Protein 3RP9 (pdb70)

Radius of gyration: 21.29 Å; Cα contacts (8 Å, |Δi|>4): 597; chains: 1; bounding box: 47×52×59 Å

Nearest PDB structures (foldseek):
  3rp9-assembly1_A  TM=1.003E+00  e=9.139E-67  Toxoplasma gondii ME49
  3nie-assembly3_A  TM=9.509E-01  e=1.214E-41  Plasmodium falciparum
  3n9x-assembly1_B  TM=9.419E-01  e=2.614E-40  Plasmodium berghei
  4iza-assembly2_C  TM=9.248E-01  e=3.395E-30  Homo sapiens
  6hkm-assembly1_A  TM=8.744E-01  e=8.339E-26  Homo sapiens

Sequence (350 aa):
PHSDWQIPDRYEIRHLHVCEAYDKLRVVAIKKILRRVFEDLIDCKRILREEIAILNRLNHDHVVKVLDIVIPKDVEKFDELYVVLEIADSDFKKLFRRTPVYLTELHIKTLLYNLLVGVKYVHSAGILHRDLKPANCLVNQDCSVKVVCDDFGLARTVDYPEENNGNSQLPVTRWYRAPELILLQENYTEAIDVWSIGCIFAELLNMIKENVAYHADRGPLFPTRGNRDQLNVIFNILGTPSEEDIEALEKEDAKRYIRIFPKREGTDLAERFPASSADAIHLLKRMLVFNPNKRITINECLAHPFFKEVRIAEVETNATEKVRLPFNDWMNMDEPQLRYAFVKEIQRYHPEIQLPR

Organism: Toxoplasma gondii (strain ATCC 50861 / VEG) (NCBI:txid432359)

Structure (mmCIF, N/CA/C/O backbone):
data_3RP9
#
_entry.id   3RP9
#
_cell.length_a   46.508
_cell.length_b   97.454
_cell.length_c   48.374
_cell.angle_alpha   90.000
_cell.angle_beta   104.920
_cell.angle_gamma   90.000
#
_symmetry.space_group_name_H-M   'P 1 21 1'
#
loop_
_entity.id
_entity.type
_entity.pdbx_description
1 polymer 'Mitogen-activated protein kinase'
2 non-polymer 'SULFATE ION'
3 water water
#
loop_
_atom_site.group_PDB
_atom_site.id
_atom_site.type_symbol
_atom_site.label_atom_id
_atom_site.label_alt_id
_atom_site.label_comp_id
_atom_site.label_asym_id
_atom_site.label_entity_id
_atom_site.label_seq_id
_atom_site.pdbx_PDB_ins_code
_atom_site.Cartn_x
_atom_site.Cartn_y
_atom_site.Cartn_z
_atom_site.occupancy
_atom_site.B_iso_or_equiv
_atom_site.auth_seq_id
_atom_site.auth_comp_id
_atom_site.auth_asym_id
_atom_site.auth_atom_id
_atom_site.pdbx_PDB_model_num
ATOM 1 N N . PRO A 1 45 ? -3.881 -2.981 25.739 1.00 57.75 45 PRO A N 1
ATOM 2 C CA . PRO A 1 45 ? -4.488 -3.422 26.998 1.00 58.03 45 PRO A CA 1
ATOM 3 C C . PRO A 1 45 ? -5.079 -4.855 26.930 1.00 57.02 45 PRO A C 1
ATOM 4 O O . PRO A 1 45 ? -6.256 -5.035 26.593 1.00 57.66 45 PRO A O 1
ATOM 8 N N . HIS A 1 46 ? -4.243 -5.847 27.235 1.00 56.59 46 HIS A N 1
ATOM 9 C CA . HIS A 1 46 ? -4.624 -7.266 27.244 1.00 57.08 46 HIS A CA 1
ATOM 10 C C . HIS A 1 46 ? -5.133 -7.761 25.887 1.00 57.90 46 HIS A C 1
ATOM 11 O O . HIS A 1 46 ? -6.142 -8.457 25.807 1.00 58.55 46 HIS A O 1
ATOM 18 N N . SER A 1 47 ? -4.396 -7.415 24.832 1.00 58.44 47 SER A N 1
ATOM 19 C CA . SER A 1 47 ? -4.790 -7.733 23.454 1.00 59.71 47 SER A CA 1
ATOM 20 C C . SER A 1 47 ? -3.565 -7.923 22.564 1.00 61.01 47 SER A C 1
ATOM 21 O O . SER A 1 47 ? -2.516 -7.356 22.862 1.00 61.30 47 SER A O 1
ATOM 24 N N . ASP A 1 48 ? -3.691 -8.731 21.499 1.00 63.41 48 ASP A N 1
ATOM 25 C CA . ASP A 1 48 ? -2.655 -8.801 20.424 1.00 65.67 48 ASP A CA 1
ATOM 26 C C . ASP A 1 48 ? -2.795 -7.641 19.433 1.00 64.19 48 ASP A C 1
ATOM 27 O O . ASP A 1 48 ? -1.933 -7.447 18.578 1.00 65.65 48 ASP A O 1
ATOM 29 N N . TRP A 1 49 ? -3.886 -6.881 19.567 1.00 62.61 49 TRP A N 1
ATOM 30 C CA . TRP A 1 49 ? -4.249 -5.814 18.642 1.00 61.56 49 TRP A CA 1
ATOM 31 C C . TRP A 1 49 ? -3.920 -4.422 19.187 1.00 60.84 49 TRP A C 1
ATOM 32 O O . TRP A 1 49 ? -4.811 -3.638 19.538 1.00 59.54 49 TRP A O 1
ATOM 43 N N . GLN A 1 50 ? -2.626 -4.108 19.210 1.00 62.45 50 GLN A N 1
ATOM 44 C CA . GLN A 1 50 ? -2.171 -2.797 19.652 1.00 63.54 50 GLN A CA 1
ATOM 45 C C . GLN A 1 50 ? -2.509 -1.756 18.605 1.00 63.64 50 GLN A C 1
ATOM 46 O O . GLN A 1 50 ? -1.629 -1.188 17.953 1.00 65.59 50 GLN A O 1
ATOM 52 N N . ILE A 1 51 ? -3.809 -1.518 18.461 1.00 62.34 51 ILE A N 1
ATOM 53 C CA . ILE A 1 51 ? -4.339 -0.616 17.451 1.00 62.80 51 ILE A CA 1
ATOM 54 C C . ILE A 1 51 ? -5.343 0.294 18.131 1.00 64.08 51 ILE A C 1
ATOM 55 O O . ILE A 1 51 ? -5.852 -0.038 19.199 1.00 64.23 51 ILE A O 1
ATOM 60 N N . PRO A 1 52 ? -5.668 1.425 17.504 1.00 66.15 52 PRO A N 1
ATOM 61 C CA . PRO A 1 52 ? -6.580 2.353 18.161 1.00 69.00 52 PRO A CA 1
ATOM 62 C C . PRO A 1 52 ? -7.937 1.763 18.556 1.00 69.09 52 PRO A C 1
ATOM 63 O O . PRO A 1 52 ? -8.370 0.738 17.987 1.00 66.86 52 PRO A O 1
ATOM 67 N N . ASP A 1 53 ? -8.555 2.411 19.553 1.00 72.35 53 ASP A N 1
ATOM 68 C CA . ASP A 1 53 ? -9.928 2.137 20.008 1.00 74.44 53 ASP A CA 1
ATOM 69 C C . ASP A 1 53 ? -10.877 2.146 18.836 1.00 74.78 53 ASP A C 1
ATOM 70 O O . ASP A 1 53 ? -11.787 1.320 18.754 1.00 75.18 53 ASP A O 1
ATOM 75 N N . ARG A 1 54 ? -10.662 3.121 17.954 1.00 75.42 54 ARG A N 1
ATOM 76 C CA . ARG A 1 54 ? -11.416 3.294 16.707 1.00 75.60 54 ARG A CA 1
ATOM 77 C C . ARG A 1 54 ? -11.819 1.996 15.993 1.00 72.96 54 ARG A C 1
ATOM 78 O O . ARG A 1 54 ? -12.865 1.937 15.324 1.00 74.51 54 ARG A O 1
ATOM 86 N N . TYR A 1 55 ? -10.972 0.979 16.111 1.00 69.61 55 TYR A N 1
ATOM 87 C CA . TYR A 1 55 ? -11.240 -0.317 15.527 1.00 67.96 55 TYR A CA 1
ATOM 88 C C . TYR A 1 55 ? -11.643 -1.264 16.642 1.00 69.53 55 TYR A C 1
ATOM 89 O O . TYR A 1 55 ? -10.902 -1.408 17.621 1.00 68.99 55 TYR A O 1
ATOM 98 N N . GLU A 1 56 ? -12.805 -1.904 16.502 1.00 72.26 56 GLU A N 1
ATOM 99 C CA . GLU A 1 56 ? -13.251 -2.905 17.472 1.00 74.30 56 GLU A CA 1
ATOM 100 C C . GLU A 1 56 ? -13.081 -4.296 16.860 1.00 73.88 56 GLU A C 1
ATOM 101 O O . GLU A 1 56 ? -13.817 -4.664 15.941 1.00 75.56 56 GLU A O 1
ATOM 103 N N . ILE A 1 57 ? -12.106 -5.057 17.361 1.00 72.30 57 ILE A N 1
ATOM 104 C CA . ILE A 1 57 ? -11.863 -6.425 16.888 1.00 73.57 57 ILE A CA 1
ATOM 105 C C . ILE A 1 57 ? -13.130 -7.307 16.981 1.00 79.05 57 ILE A C 1
ATOM 106 O O . ILE A 1 57 ? -14.018 -7.039 17.796 1.00 81.79 57 ILE A O 1
ATOM 108 N N . ARG A 1 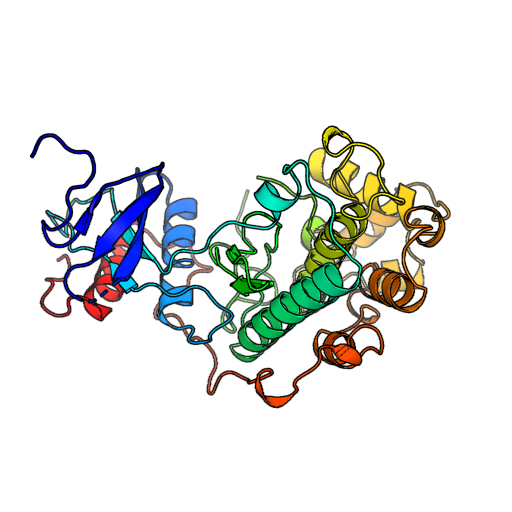58 ? -13.214 -8.334 16.127 1.00 81.84 58 ARG A N 1
ATOM 109 C CA . ARG A 1 58 ? -14.371 -9.255 16.090 1.00 88.29 58 ARG A CA 1
ATOM 110 C C . ARG A 1 58 ? -14.010 -10.747 15.802 1.00 91.87 58 ARG A C 1
ATOM 111 O O . ARG A 1 58 ? -14.108 -11.574 16.710 1.00 95.51 58 ARG A O 1
ATOM 119 N N . HIS A 1 59 ? -13.599 -11.085 14.570 1.00 106.84 59 HIS A N 1
ATOM 120 C CA . HIS A 1 59 ? -13.469 -12.504 14.114 1.00 110.61 59 HIS A CA 1
ATOM 121 C C . HIS A 1 59 ? -12.007 -13.049 14.039 1.00 108.56 59 HIS A C 1
ATOM 122 O O . HIS A 1 59 ? -11.217 -12.817 14.952 1.00 114.76 59 HIS A O 1
ATOM 129 N N . LEU A 1 60 ? -11.664 -13.803 12.985 1.00 102.17 60 LEU A N 1
ATOM 130 C CA . LEU A 1 60 ? -10.295 -14.298 12.792 1.00 100.41 60 LEU A CA 1
ATOM 131 C C . LEU A 1 60 ? -9.998 -14.799 11.357 1.00 90.79 60 LEU A C 1
ATOM 132 O O . LEU A 1 60 ? -10.586 -14.352 10.375 1.00 80.85 60 LEU A O 1
ATOM 134 N N . HIS A 1 68 ? -3.460 -14.425 12.271 1.00 108.04 68 HIS A N 1
ATOM 135 C CA . HIS A 1 68 ? -2.835 -13.237 11.704 1.00 99.82 68 HIS A CA 1
ATOM 136 C C . HIS A 1 68 ? -3.827 -12.217 11.104 1.00 86.90 68 HIS A C 1
ATOM 137 O O . HIS A 1 68 ? -3.441 -11.086 10.855 1.00 82.82 68 HIS A O 1
ATOM 144 N N . VAL A 1 69 ? -5.085 -12.592 10.874 1.00 82.93 69 VAL A N 1
ATOM 145 C CA . VAL A 1 69 ? -6.072 -11.646 10.333 1.00 73.52 69 VAL A CA 1
ATOM 146 C C . VAL A 1 69 ? -7.412 -11.679 11.059 1.00 76.47 69 VAL A C 1
ATOM 147 O O . VAL A 1 69 ? -7.962 -12.749 11.288 1.00 82.59 69 VAL A O 1
ATOM 151 N N . CYS A 1 70 ? -7.953 -10.498 11.362 1.00 73.84 70 CYS A N 1
ATOM 152 C CA . CYS A 1 70 ? -9.270 -10.363 12.002 1.00 77.87 70 CYS A CA 1
ATOM 153 C C . CYS A 1 70 ? -10.213 -9.421 11.258 1.00 70.29 70 CYS A C 1
ATOM 154 O O . CYS A 1 70 ? -9.777 -8.552 10.519 1.00 63.09 70 CYS A O 1
ATOM 157 N N . GLU A 1 71 ? -11.510 -9.609 11.489 1.00 75.06 71 GLU A N 1
ATOM 158 C CA . GLU A 1 71 ? -12.557 -8.672 11.085 1.00 72.39 71 GLU A CA 1
ATOM 159 C C . GLU A 1 71 ? -12.735 -7.602 12.183 1.00 77.25 71 GLU A C 1
ATOM 160 O O . GLU A 1 71 ? -12.593 -7.910 13.373 1.00 86.19 71 GLU A O 1
ATOM 166 N N . ALA A 1 72 ? -13.047 -6.364 11.778 1.00 73.90 72 ALA A N 1
ATOM 167 C CA . ALA A 1 72 ? -13.202 -5.233 12.706 1.00 78.64 72 ALA A CA 1
ATOM 168 C C . ALA A 1 72 ? -14.147 -4.141 12.175 1.00 77.79 72 ALA A C 1
ATOM 169 O O . ALA A 1 72 ? -14.462 -4.112 10.988 1.00 73.00 72 ALA A O 1
ATOM 171 N N . TYR A 1 73 ? -14.597 -3.251 13.062 1.00 84.83 73 TYR A N 1
ATOM 172 C CA . TYR A 1 73 ? -15.488 -2.152 12.677 1.00 86.34 73 TYR A CA 1
ATOM 173 C C . TYR A 1 73 ? -14.826 -0.787 12.834 1.00 86.49 73 TYR A C 1
ATOM 174 O O . TYR A 1 73 ? -14.348 -0.446 13.910 1.00 91.43 73 TYR A O 1
ATOM 183 N N . ASP A 1 74 ? -14.853 0.001 11.762 1.00 84.36 74 ASP A N 1
ATOM 184 C CA . ASP A 1 74 ? -14.286 1.343 11.748 1.00 86.60 74 ASP A CA 1
ATOM 185 C C . ASP A 1 74 ? -15.342 2.438 11.996 1.00 94.27 74 ASP A C 1
ATOM 186 O O . ASP A 1 74 ? -16.152 2.763 11.116 1.00 94.95 74 ASP A O 1
ATOM 191 N N . LYS A 1 75 ? -15.318 3.000 13.203 1.00 102.54 75 LYS A N 1
ATOM 192 C CA . LYS A 1 75 ? -16.032 4.243 13.482 1.00 111.13 75 LYS A CA 1
ATOM 193 C C . LYS A 1 75 ? -15.240 5.359 12.798 1.00 112.57 75 LYS A C 1
ATOM 194 O O . LYS A 1 75 ? -14.218 5.819 13.314 1.00 114.49 75 LYS A O 1
ATOM 197 N N . LEU A 1 76 ? -15.717 5.751 11.611 1.00 44.48 76 LEU A N 1
ATOM 198 C CA . LEU A 1 76 ? -14.999 6.637 10.676 1.00 46.14 76 LEU A CA 1
ATOM 199 C C . LEU A 1 76 ? -14.973 5.960 9.280 1.00 47.07 76 LEU A C 1
ATOM 200 O O . LEU A 1 76 ? -15.975 5.330 8.858 1.00 48.29 76 LEU A O 1
ATOM 202 N N . ARG A 1 79 ? -17.949 1.564 8.667 1.00 63.94 79 ARG A N 1
ATOM 203 C CA . ARG A 1 79 ? -17.680 0.512 7.684 1.00 61.88 79 ARG A CA 1
ATOM 204 C C . ARG A 1 79 ? -16.896 -0.654 8.309 1.00 60.13 79 ARG A C 1
ATOM 205 O O . ARG A 1 79 ? -16.003 -0.436 9.131 1.00 60.04 79 ARG A O 1
ATOM 213 N N . VAL A 1 80 ? -17.218 -1.885 7.904 1.00 58.64 80 VAL A N 1
ATOM 214 C CA . VAL A 1 80 ? -16.445 -3.062 8.312 1.00 56.84 80 VAL A CA 1
ATOM 215 C C . VAL A 1 80 ? -15.138 -3.135 7.504 1.00 53.46 80 VAL A C 1
ATOM 216 O O . VAL A 1 80 ? -15.046 -2.593 6.398 1.00 51.74 80 VAL A O 1
ATOM 220 N N . VAL A 1 81 ? -14.126 -3.783 8.083 1.00 52.12 81 VAL A N 1
ATOM 221 C CA . VAL A 1 81 ? -12.769 -3.845 7.520 1.00 49.29 81 VAL A CA 1
ATOM 222 C C . VAL A 1 81 ? -12.027 -5.103 7.998 1.00 48.61 81 VAL A C 1
ATOM 223 O O . VAL A 1 81 ? -12.432 -5.741 8.953 1.00 49.99 81 VAL A O 1
ATOM 227 N N . ALA A 1 82 ? -10.932 -5.450 7.337 1.00 46.49 82 ALA A N 1
ATOM 228 C CA . ALA A 1 82 ? -10.090 -6.561 7.784 1.00 46.14 82 ALA A CA 1
ATOM 229 C C . ALA A 1 82 ? -8.808 -5.945 8.298 1.00 45.87 82 ALA A C 1
ATOM 230 O O . ALA A 1 82 ? -8.403 -4.897 7.804 1.00 44.58 82 ALA A O 1
ATOM 232 N N . ILE A 1 83 ? -8.205 -6.566 9.322 1.00 47.11 83 ILE A N 1
ATOM 233 C CA . ILE A 1 83 ? -6.946 -6.089 9.895 1.00 47.36 83 ILE A CA 1
ATOM 234 C C . ILE A 1 83 ? -5.970 -7.247 9.966 1.00 47.63 83 ILE A C 1
ATOM 235 O O . ILE A 1 83 ? -6.233 -8.238 10.616 1.00 48.96 83 ILE A O 1
ATOM 240 N N . LYS A 1 84 ? -4.833 -7.106 9.305 1.00 46.94 84 LYS A N 1
ATOM 241 C CA . LYS A 1 84 ? -3.797 -8.139 9.318 1.00 47.45 84 LYS A CA 1
ATOM 242 C C . LYS A 1 84 ? -2.637 -7.735 10.226 1.00 48.52 84 LYS A C 1
ATOM 243 O O . LYS A 1 84 ? -2.121 -6.626 10.113 1.00 47.70 84 LYS A O 1
ATOM 249 N N . LYS A 1 85 ? -2.252 -8.622 11.141 1.00 50.52 85 LYS A N 1
ATOM 250 C CA . LYS A 1 85 ? -1.104 -8.379 11.994 1.00 52.18 85 LYS A CA 1
ATOM 251 C C . LYS A 1 85 ? 0.053 -9.182 11.459 1.00 51.94 85 LYS A C 1
ATOM 252 O O . LYS A 1 85 ? -0.042 -10.406 11.350 1.00 52.56 85 LYS A O 1
ATOM 254 N N . ILE A 1 86 ? 1.139 -8.495 11.129 1.00 51.26 86 ILE A N 1
ATOM 255 C CA . ILE A 1 86 ? 2.313 -9.145 10.575 1.00 51.40 86 ILE A CA 1
ATOM 256 C C . ILE A 1 86 ? 3.394 -9.242 11.645 1.00 53.99 86 ILE A C 1
ATOM 257 O O . ILE A 1 86 ? 4.034 -8.252 11.975 1.00 54.24 86 ILE A O 1
ATOM 262 N N . LEU A 1 87 ? 3.600 -10.454 12.157 1.00 56.66 87 LEU A N 1
ATOM 263 C CA . LEU A 1 87 ? 4.588 -10.727 13.198 1.00 59.79 87 LEU A CA 1
ATOM 264 C C . LEU A 1 87 ? 5.974 -10.963 12.604 1.00 59.88 87 LEU A C 1
ATOM 265 O O . LEU A 1 87 ? 6.098 -11.335 11.436 1.00 58.69 87 LEU A O 1
ATOM 270 N N A ARG A 1 88 ? 7.006 -10.744 13.414 0.50 61.73 88 ARG A N 1
ATOM 271 N N B ARG A 1 88 ? 7.009 -10.753 13.413 0.50 61.95 88 ARG A N 1
ATOM 272 C CA A ARG A 1 88 ? 8.385 -11.037 13.032 0.50 62.38 88 ARG A CA 1
ATOM 273 C CA B ARG A 1 88 ? 8.393 -11.039 13.027 0.50 62.75 88 ARG A CA 1
ATOM 274 C C A ARG A 1 88 ? 8.743 -10.402 11.694 0.50 60.16 88 ARG A C 1
ATOM 275 C C B ARG A 1 88 ? 8.765 -10.394 11.700 0.50 60.39 88 ARG A C 1
ATOM 276 O O A ARG A 1 88 ? 9.236 -11.079 10.786 0.50 59.80 88 ARG A O 1
ATOM 277 O O B ARG A 1 88 ? 9.294 -11.060 10.804 0.50 60.06 88 ARG A O 1
ATOM 292 N N . VAL A 1 89 ? 8.489 -9.099 11.581 1.00 59.08 89 VAL A N 1
ATOM 293 C CA . VAL A 1 89 ? 8.721 -8.367 10.337 1.00 56.64 89 VAL A CA 1
ATOM 294 C C . VAL A 1 89 ? 10.181 -8.426 9.860 1.00 56.97 89 VAL A C 1
ATOM 295 O O . VAL A 1 89 ? 10.431 -8.617 8.669 1.00 56.05 89 VAL A O 1
ATOM 299 N N . PHE A 1 90 ? 11.132 -8.281 10.777 1.00 58.40 90 PHE A N 1
ATOM 300 C CA . PHE A 1 90 ? 12.539 -8.107 10.395 1.00 58.99 90 PHE A CA 1
ATOM 301 C C . PHE A 1 90 ? 13.433 -9.320 10.659 1.00 60.74 90 PHE A C 1
ATOM 302 O O . PHE A 1 90 ? 14.652 -9.228 10.509 1.00 62.06 90 PHE A O 1
ATOM 310 N N . GLU A 1 91 ? 12.851 -10.455 11.031 1.00 61.07 91 GLU A N 1
ATOM 311 C CA . GLU A 1 91 ? 13.666 -11.639 11.337 1.00 63.30 91 GLU A CA 1
ATOM 312 C C . GLU A 1 91 ? 14.428 -12.177 10.105 1.00 61.99 91 GLU A C 1
ATOM 313 O O . GLU A 1 91 ? 15.618 -12.476 10.191 1.00 63.59 91 GLU A O 1
ATOM 319 N N . ASP A 1 92 ? 13.733 -12.285 8.975 1.00 59.09 92 ASP A N 1
ATOM 320 C CA . ASP A 1 92 ? 14.326 -12.720 7.708 1.00 57.91 92 ASP A CA 1
ATOM 321 C C . ASP A 1 92 ? 14.195 -11.557 6.736 1.00 55.20 92 ASP A C 1
ATOM 322 O O . ASP A 1 92 ? 13.084 -11.065 6.507 1.00 52.73 92 ASP A O 1
ATOM 327 N N . LEU A 1 93 ? 15.319 -11.134 6.157 1.00 55.30 93 LEU A N 1
ATOM 328 C CA . LEU A 1 93 ? 15.358 -9.907 5.342 1.00 53.84 93 LEU A CA 1
ATOM 329 C C . LEU A 1 93 ? 14.850 -10.061 3.900 1.00 51.71 93 LEU A C 1
ATOM 330 O O . LEU A 1 93 ? 14.717 -9.070 3.181 1.00 49.86 93 LEU A O 1
ATOM 335 N N . ILE A 1 94 ? 14.587 -11.298 3.479 1.00 51.70 94 ILE A N 1
ATOM 336 C CA . ILE A 1 94 ? 13.982 -11.556 2.169 1.00 49.67 94 ILE A CA 1
ATOM 337 C C . ILE A 1 94 ? 12.471 -11.540 2.325 1.00 47.07 94 ILE A C 1
ATOM 338 O O . ILE A 1 94 ? 11.793 -10.922 1.527 1.00 45.52 94 ILE A O 1
ATOM 343 N N . ASP A 1 95 ? 11.953 -12.204 3.356 1.00 47.07 95 ASP A N 1
ATOM 344 C CA . ASP A 1 95 ? 10.524 -12.135 3.667 1.00 45.56 95 ASP A CA 1
ATOM 345 C C . ASP A 1 95 ? 10.108 -10.704 4.004 1.00 43.92 95 ASP A C 1
ATOM 346 O O . ASP A 1 95 ? 9.018 -10.290 3.654 1.00 41.44 95 ASP A O 1
ATOM 351 N N . CYS A 1 96 ? 10.980 -9.981 4.703 1.00 44.71 96 CYS A N 1
ATOM 352 C CA . CYS A 1 96 ? 10.739 -8.592 5.078 1.00 44.13 96 CYS A CA 1
ATOM 353 C C . CYS A 1 96 ? 10.577 -7.729 3.839 1.00 42.39 96 CYS A C 1
ATOM 354 O O . CYS A 1 96 ? 9.567 -7.027 3.683 1.00 41.51 96 CYS A O 1
ATOM 357 N N . LYS A 1 97 ? 11.569 -7.801 2.957 1.00 42.03 97 LYS A N 1
ATOM 358 C CA . LYS A 1 97 ? 11.536 -7.103 1.675 1.00 40.74 97 LYS A CA 1
ATOM 359 C C . LYS A 1 97 ? 10.224 -7.379 0.908 1.00 38.68 97 LYS A C 1
ATOM 360 O O . LYS A 1 97 ? 9.598 -6.472 0.381 1.00 37.83 97 LYS A O 1
ATOM 365 N N . ARG A 1 98 ? 9.801 -8.631 0.885 1.00 38.12 98 ARG A N 1
ATOM 366 C CA . ARG A 1 98 ? 8.585 -9.020 0.199 1.00 36.94 98 ARG A CA 1
ATOM 367 C C . ARG A 1 98 ? 7.310 -8.473 0.830 1.00 35.56 98 ARG A C 1
ATOM 368 O O . ARG A 1 98 ? 6.385 -8.082 0.104 1.00 35.06 98 ARG A O 1
ATOM 376 N N . ILE A 1 99 ? 7.265 -8.429 2.156 1.00 35.58 99 ILE A N 1
ATOM 377 C CA . ILE A 1 99 ? 6.157 -7.797 2.869 1.00 35.02 99 ILE A CA 1
ATOM 378 C C . ILE A 1 99 ? 6.092 -6.315 2.511 1.00 34.28 99 ILE A C 1
ATOM 379 O O . ILE A 1 99 ? 5.017 -5.791 2.234 1.00 32.75 99 ILE A O 1
ATOM 384 N N . LEU A 1 100 ? 7.263 -5.668 2.504 1.00 35.01 100 LEU A N 1
ATOM 385 C CA . LEU A 1 100 ? 7.412 -4.281 2.065 1.00 35.30 100 LEU A CA 1
ATOM 386 C C . LEU A 1 100 ? 6.939 -4.055 0.635 1.00 34.93 100 LEU A C 1
ATOM 387 O O . LEU A 1 100 ? 6.267 -3.059 0.356 1.00 33.98 100 LEU A O 1
ATOM 392 N N . ARG A 1 101 ? 7.308 -4.970 -0.265 1.00 35.95 101 ARG A N 1
ATOM 393 C CA . ARG A 1 101 ? 6.886 -4.887 -1.674 1.00 36.12 101 ARG A CA 1
ATOM 394 C C . ARG A 1 101 ? 5.388 -4.978 -1.756 1.00 35.20 101 ARG A C 1
ATOM 395 O O . ARG A 1 101 ? 4.771 -4.231 -2.491 1.00 35.24 101 ARG A O 1
ATOM 403 N N A GLU A 1 102 ? 4.822 -5.924 -1.001 0.50 34.98 102 GLU A N 1
ATOM 404 N N B GLU A 1 102 ? 4.819 -5.907 -1.000 0.50 35.48 102 GLU A N 1
ATOM 405 C CA A GLU A 1 102 ? 3.380 -6.183 -0.948 0.50 34.45 102 GLU A CA 1
ATOM 406 C CA B GLU A 1 102 ? 3.394 -6.153 -1.017 0.50 35.35 102 GLU A CA 1
ATOM 407 C C A GLU A 1 102 ? 2.599 -4.920 -0.580 0.50 34.28 102 GLU A C 1
ATOM 408 C C B GLU A 1 102 ? 2.603 -4.906 -0.596 0.50 34.79 102 GLU A C 1
ATOM 409 O O A GLU A 1 102 ? 1.592 -4.588 -1.216 0.50 34.19 102 GLU A O 1
ATOM 410 O O B GLU A 1 102 ? 1.594 -4.563 -1.222 0.50 34.65 102 GLU A O 1
ATOM 421 N N . ILE A 1 103 ? 3.087 -4.213 0.434 1.00 34.43 103 ILE A N 1
ATOM 422 C CA . ILE A 1 103 ? 2.421 -3.046 0.939 1.00 33.70 103 ILE A CA 1
ATOM 423 C C . ILE A 1 103 ? 2.633 -1.861 0.021 1.00 32.81 103 ILE A C 1
ATOM 424 O O . ILE A 1 103 ? 1.661 -1.158 -0.307 1.00 32.72 103 ILE A O 1
ATOM 429 N N . ALA A 1 104 ? 3.872 -1.646 -0.402 1.00 31.82 104 ALA A N 1
ATOM 430 C CA . ALA A 1 104 ? 4.186 -0.520 -1.268 1.00 31.93 104 ALA A CA 1
ATOM 431 C C . ALA A 1 104 ? 3.477 -0.572 -2.628 1.00 31.24 104 ALA A C 1
ATOM 432 O O . ALA A 1 104 ? 3.081 0.489 -3.157 1.00 31.65 104 ALA A O 1
ATOM 434 N N . ILE A 1 105 ? 3.311 -1.772 -3.198 1.00 29.87 105 ILE A N 1
ATOM 435 C CA . ILE A 1 105 ? 2.568 -1.891 -4.454 1.00 28.95 105 ILE A CA 1
ATOM 436 C C . ILE A 1 105 ? 1.062 -1.642 -4.214 1.00 29.72 105 ILE A C 1
ATOM 437 O O . ILE A 1 105 ? 0.427 -0.901 -4.958 1.00 30.48 105 ILE A O 1
ATOM 442 N N . LEU A 1 106 ? 0.494 -2.228 -3.164 1.00 30.18 106 LEU A N 1
ATOM 443 C CA . LEU A 1 106 ? -0.923 -2.015 -2.870 1.00 30.52 106 LEU A CA 1
ATOM 444 C C . LEU A 1 106 ? -1.202 -0.557 -2.627 1.00 31.52 106 LEU A C 1
ATOM 445 O O . LEU A 1 106 ? -2.186 -0.018 -3.131 1.00 32.09 106 LEU A O 1
ATOM 450 N N . ASN A 1 107 ? -0.311 0.092 -1.889 1.00 32.75 107 ASN A N 1
ATOM 451 C CA . ASN A 1 107 ? -0.451 1.514 -1.587 1.00 33.79 107 ASN A CA 1
ATOM 452 C C . ASN A 1 107 ? -0.518 2.395 -2.815 1.00 34.46 107 ASN A C 1
ATOM 453 O O . ASN A 1 107 ? -1.115 3.472 -2.776 1.00 36.33 107 ASN A O 1
ATOM 458 N N . ARG A 1 108 ? 0.109 1.959 -3.892 1.00 34.17 108 ARG A N 1
ATOM 459 C CA . ARG A 1 108 ? 0.170 2.743 -5.120 1.00 34.83 108 ARG A CA 1
ATOM 460 C C . ARG A 1 108 ? -0.829 2.303 -6.184 1.00 34.58 108 ARG A C 1
ATOM 461 O O . ARG A 1 108 ? -1.057 3.014 -7.139 1.00 35.91 108 ARG A O 1
ATOM 469 N N . LEU A 1 109 ? -1.410 1.128 -6.055 1.00 34.18 109 LEU A N 1
ATOM 470 C CA . LEU A 1 109 ? -2.455 0.719 -6.994 1.00 34.32 109 LEU A CA 1
ATOM 471 C C . LEU A 1 109 ? -3.816 1.314 -6.584 1.00 35.59 109 LEU A C 1
ATOM 472 O O . LEU A 1 109 ? -4.073 1.596 -5.396 1.00 36.00 109 LEU A O 1
ATOM 477 N N . ASN A 1 110 ? -4.668 1.562 -7.572 1.00 36.65 110 ASN A N 1
ATOM 478 C CA . ASN A 1 110 ? -5.986 2.159 -7.300 1.00 38.03 110 ASN A CA 1
ATOM 479 C C . ASN A 1 110 ? -7.029 1.706 -8.313 1.00 37.93 110 ASN A C 1
ATOM 480 O O . ASN A 1 110 ? -7.164 2.283 -9.383 1.00 40.46 110 ASN A O 1
ATOM 485 N N . HIS A 1 111 ? -7.769 0.672 -7.970 1.00 36.74 111 HIS A N 1
ATOM 486 C CA . HIS A 1 111 ? -8.742 0.091 -8.878 1.00 36.39 111 HIS A CA 1
ATOM 487 C C . HIS A 1 111 ? -9.672 -0.799 -8.041 1.00 35.99 111 HIS A C 1
ATOM 488 O O . HIS A 1 111 ? -9.261 -1.368 -7.034 1.00 35.12 111 HIS A O 1
ATOM 495 N N . ASP A 1 112 ? -10.930 -0.873 -8.454 1.00 37.25 112 ASP A N 1
ATOM 496 C CA . ASP A 1 112 ? -11.977 -1.699 -7.817 1.00 37.37 112 ASP A CA 1
ATOM 497 C C . ASP A 1 112 ? -11.703 -3.160 -7.734 1.00 35.21 112 ASP A C 1
ATOM 498 O O . ASP A 1 112 ? -12.333 -3.872 -6.951 1.00 35.00 112 ASP A O 1
ATOM 503 N N . HIS A 1 113 ? -10.839 -3.615 -8.627 1.00 33.42 113 HIS A N 1
ATOM 504 C CA . HIS A 1 113 ? -10.524 -5.023 -8.754 1.00 31.87 113 HIS A CA 1
ATOM 505 C C . HIS A 1 113 ? -9.183 -5.318 -8.116 1.00 29.75 113 HIS A C 1
ATOM 506 O O . HIS A 1 113 ? -8.692 -6.400 -8.265 1.00 28.80 113 HIS A O 1
ATOM 513 N N . VAL A 1 114 ? -8.594 -4.357 -7.411 1.00 29.52 114 VAL A N 1
ATOM 514 C CA . VAL A 1 114 ? -7.406 -4.636 -6.609 1.00 28.53 114 VAL A CA 1
ATOM 515 C C . VAL A 1 114 ? -7.717 -4.239 -5.174 1.00 29.60 114 VAL A C 1
ATOM 516 O O . VAL A 1 114 ? -8.256 -3.181 -4.955 1.00 29.99 114 VAL A O 1
ATOM 520 N N . VAL A 1 115 ? -7.351 -5.077 -4.203 1.00 30.43 115 VAL A N 1
ATOM 521 C CA . VAL A 1 115 ? -7.694 -4.819 -2.800 1.00 31.60 115 VAL A CA 1
ATOM 522 C C . VAL A 1 115 ? -6.998 -3.554 -2.320 1.00 31.98 115 VAL A C 1
ATOM 523 O O . VAL A 1 115 ? -5.897 -3.270 -2.726 1.00 31.40 115 VAL A O 1
ATOM 527 N N . LYS A 1 116 ? -7.669 -2.806 -1.457 1.00 33.68 116 LYS A N 1
ATOM 528 C CA . LYS A 1 116 ? -7.172 -1.540 -0.929 1.00 34.47 116 LYS A CA 1
ATOM 529 C C . LYS A 1 116 ? -6.632 -1.596 0.505 1.00 34.58 116 LYS A C 1
ATOM 530 O O . LYS A 1 116 ? -7.195 -2.269 1.361 1.00 35.22 116 LYS A O 1
ATOM 536 N N . VAL A 1 117 ? -5.521 -0.889 0.736 1.00 34.23 117 VAL A N 1
ATOM 537 C CA . VAL A 1 117 ? -4.981 -0.664 2.045 1.00 34.41 117 VAL A CA 1
ATOM 538 C C . VAL A 1 117 ? -5.717 0.559 2.530 1.00 36.31 117 VAL A C 1
ATOM 539 O O . VAL A 1 117 ? -5.747 1.577 1.840 1.00 37.44 117 VAL A O 1
ATOM 543 N N . LEU A 1 118 ? -6.365 0.450 3.683 1.00 37.55 118 LEU A N 1
ATOM 544 C CA . LEU A 1 118 ? -7.148 1.548 4.232 1.00 39.37 118 LEU A CA 1
ATOM 545 C C . LEU A 1 118 ? -6.323 2.338 5.247 1.00 40.76 118 LEU A C 1
ATOM 546 O O . LEU A 1 118 ? -6.608 3.512 5.512 1.00 41.55 118 LEU A O 1
ATOM 551 N N . ASP A 1 119 ? -5.289 1.695 5.802 1.00 40.94 119 ASP A N 1
ATOM 552 C CA . ASP A 1 119 ? -4.522 2.268 6.920 1.00 41.95 119 ASP A CA 1
ATOM 553 C C . ASP A 1 119 ? -3.363 1.341 7.291 1.00 41.59 119 ASP A C 1
ATOM 554 O O . ASP A 1 119 ? -3.448 0.123 7.127 1.00 40.68 119 ASP A O 1
ATOM 559 N N . ILE A 1 120 ? -2.266 1.936 7.751 1.00 42.45 120 ILE A N 1
ATOM 560 C CA . ILE A 1 120 ? -1.196 1.205 8.413 1.00 42.60 120 ILE A CA 1
ATOM 561 C C . ILE A 1 120 ? -0.954 1.901 9.724 1.00 45.44 120 ILE A C 1
ATOM 562 O O . ILE A 1 120 ? -0.752 3.116 9.752 1.00 47.12 120 ILE A O 1
ATOM 567 N N . VAL A 1 121 ? -0.979 1.150 10.818 1.00 47.10 121 VAL A N 1
ATOM 568 C CA . VAL A 1 121 ? -1.002 1.762 12.136 1.00 49.39 121 VAL A CA 1
ATOM 569 C C . VAL A 1 121 ? 0.382 2.180 12.586 1.00 50.51 121 VAL A C 1
ATOM 570 O O . VAL A 1 121 ? 1.357 1.479 12.356 1.00 49.93 121 VAL A O 1
ATOM 574 N N . ILE A 1 122 ? 0.437 3.331 13.246 1.00 53.05 122 ILE A N 1
ATOM 575 C CA . ILE A 1 122 ? 1.668 3.885 13.814 1.00 54.85 122 ILE A CA 1
ATOM 576 C C . ILE A 1 122 ? 2.290 2.877 14.812 1.00 56.60 122 ILE A C 1
ATOM 577 O O . ILE A 1 122 ? 1.670 2.544 15.822 1.00 58.09 122 ILE A O 1
ATOM 582 N N . PRO A 1 123 ? 3.511 2.380 14.523 1.00 56.56 123 PRO A N 1
ATOM 583 C CA . PRO A 1 123 ? 4.251 1.550 15.479 1.00 58.45 123 PRO A CA 1
ATOM 584 C C . PRO A 1 123 ? 4.540 2.268 16.786 1.00 61.39 123 PRO A C 1
ATOM 585 O O . PRO A 1 123 ? 4.858 3.455 16.778 1.00 61.41 123 PRO A O 1
ATOM 589 N N . LYS A 1 124 ? 4.454 1.529 17.891 1.00 64.03 124 LYS A N 1
ATOM 590 C CA . LYS A 1 124 ? 4.733 2.057 19.217 1.00 66.91 124 LYS A CA 1
ATOM 591 C C . LYS A 1 124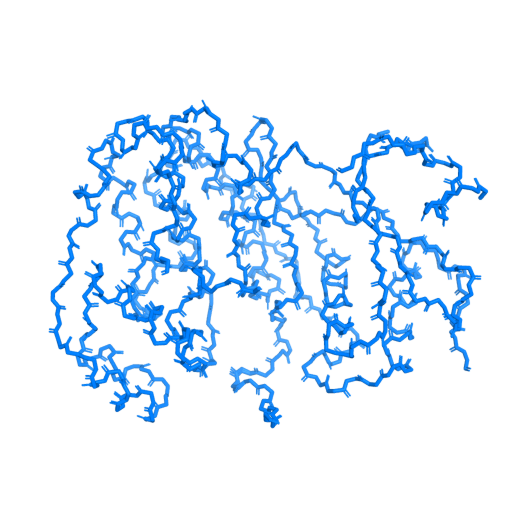 ? 6.087 2.770 19.230 1.00 67.87 124 LYS A C 1
ATOM 592 O O . LYS A 1 124 ? 6.189 3.913 19.687 1.00 68.81 124 LYS A O 1
ATOM 594 N N . ASP A 1 125 ? 7.114 2.100 18.708 1.00 67.63 125 ASP A N 1
ATOM 595 C CA . ASP A 1 125 ? 8.443 2.701 18.552 1.00 68.75 125 ASP A CA 1
ATOM 596 C C . ASP A 1 125 ? 8.965 2.497 17.133 1.00 66.46 125 ASP A C 1
ATOM 597 O O . ASP A 1 125 ? 9.323 1.384 16.760 1.00 65.89 125 ASP A O 1
ATOM 602 N N . VAL A 1 126 ? 9.055 3.581 16.365 1.00 65.69 126 VAL A N 1
ATOM 603 C CA . VAL A 1 126 ? 9.531 3.503 14.987 1.00 64.07 126 VAL A CA 1
ATOM 604 C C . VAL A 1 126 ? 10.917 2.865 14.861 1.00 65.00 126 VAL A C 1
ATOM 605 O O . VAL A 1 126 ? 11.215 2.294 13.816 1.00 63.70 126 VAL A O 1
ATOM 609 N N . GLU A 1 127 ? 11.748 2.960 15.907 1.00 67.54 127 GLU A N 1
ATOM 610 C CA . GLU A 1 127 ? 13.122 2.417 15.882 1.00 68.79 127 GLU A CA 1
ATOM 611 C C . GLU A 1 127 ? 13.198 0.921 16.170 1.00 68.68 127 GLU A C 1
ATOM 612 O O . GLU A 1 127 ? 14.174 0.284 15.786 1.00 69.10 127 GLU A O 1
ATOM 618 N N . LYS A 1 128 ? 12.188 0.364 16.842 1.00 68.40 128 LYS A N 1
ATOM 619 C CA . LYS A 1 128 ? 12.287 -0.997 17.389 1.00 69.08 128 LYS A CA 1
ATOM 620 C C . LYS A 1 128 ? 11.170 -1.972 17.004 1.00 66.94 128 LYS A C 1
ATOM 621 O O . LYS A 1 128 ? 11.313 -3.180 17.224 1.00 67.81 128 LYS A O 1
ATOM 627 N N . PHE A 1 129 ? 10.077 -1.477 16.433 1.00 64.04 129 PHE A N 1
ATOM 628 C CA . PHE A 1 129 ? 8.937 -2.338 16.122 1.00 62.20 129 PHE A CA 1
ATOM 629 C C . PHE A 1 129 ? 9.346 -3.510 15.244 1.00 60.61 129 PHE A C 1
ATOM 630 O O . PHE A 1 129 ? 10.236 -3.388 14.420 1.00 59.67 129 PHE A O 1
ATOM 638 N N . ASP A 1 130 ? 8.677 -4.638 15.461 1.00 60.49 130 ASP A N 1
ATOM 639 C CA . ASP A 1 130 ? 8.923 -5.898 14.773 1.00 59.51 130 ASP A CA 1
ATOM 640 C C . ASP A 1 130 ? 7.576 -6.513 14.363 1.00 57.69 130 ASP A C 1
ATOM 641 O O . ASP A 1 130 ? 7.486 -7.693 14.030 1.00 57.28 130 ASP A O 1
ATOM 646 N N . GLU A 1 131 ? 6.540 -5.679 14.385 1.00 56.47 131 GLU A N 1
ATOM 647 C CA . GLU A 1 131 ? 5.174 -6.077 14.102 1.00 55.33 131 GLU A CA 1
ATOM 648 C C . GLU A 1 131 ? 4.543 -4.970 13.259 1.00 52.61 131 GLU A C 1
ATOM 649 O O . GLU A 1 131 ? 4.972 -3.826 13.348 1.00 51.86 131 GLU A O 1
ATOM 655 N N . LEU A 1 132 ? 3.517 -5.293 12.467 1.00 50.53 132 LEU A N 1
ATOM 656 C CA . LEU A 1 132 ? 2.750 -4.271 11.745 1.00 48.75 132 LEU A CA 1
ATOM 657 C C . LEU A 1 132 ? 1.292 -4.603 11.664 1.00 47.86 132 LEU A C 1
ATOM 658 O O . LEU A 1 132 ? 0.934 -5.764 11.562 1.00 48.28 132 LEU A O 1
ATOM 663 N N . TYR A 1 133 ? 0.457 -3.572 11.635 1.00 46.70 133 TYR A N 1
ATOM 664 C CA . TYR A 1 133 ? -0.980 -3.745 11.502 1.00 45.66 133 TYR A CA 1
ATOM 665 C C . TYR A 1 133 ? -1.409 -3.058 10.234 1.00 42.45 133 TYR A C 1
ATOM 666 O O . TYR A 1 133 ? -1.274 -1.853 10.116 1.00 42.10 133 TYR A O 1
ATOM 675 N N . VAL A 1 134 ? -1.880 -3.838 9.265 1.00 39.63 134 VAL A N 1
ATOM 676 C CA . VAL A 1 134 ? -2.348 -3.305 8.005 1.00 36.25 134 VAL A CA 1
ATOM 677 C C . VAL A 1 134 ? -3.860 -3.481 7.928 1.00 36.50 134 VAL A C 1
ATOM 678 O O . VAL A 1 134 ? -4.383 -4.591 8.086 1.00 36.45 134 VAL A O 1
ATOM 682 N N . VAL A 1 135 ? -4.562 -2.367 7.743 1.00 36.45 135 VAL A N 1
ATOM 683 C CA . VAL A 1 135 ? -6.019 -2.357 7.655 1.00 37.13 135 VAL A CA 1
ATOM 684 C C . VAL A 1 135 ? -6.449 -2.404 6.205 1.00 36.11 135 VAL A C 1
ATOM 685 O O . VAL A 1 135 ? -6.036 -1.577 5.419 1.00 35.22 135 VAL A O 1
ATOM 689 N N . LEU A 1 136 ? -7.316 -3.362 5.881 1.00 37.00 136 LEU A N 1
ATOM 690 C CA . LEU A 1 136 ? -7.628 -3.728 4.506 1.00 36.27 136 LEU A CA 1
ATOM 691 C C . LEU A 1 136 ? -9.117 -3.758 4.214 1.00 37.26 136 LEU A C 1
ATOM 692 O O . LEU A 1 136 ? -9.954 -3.942 5.098 1.00 38.69 136 LEU A O 1
ATOM 697 N N . GLU A 1 137 ? -9.436 -3.549 2.941 1.00 37.03 137 GLU A N 1
ATOM 698 C CA . GLU A 1 137 ? -10.776 -3.734 2.433 1.00 37.49 137 GLU A CA 1
ATOM 699 C C . GLU A 1 137 ? -11.073 -5.228 2.628 1.00 37.19 137 GLU A C 1
ATOM 700 O O . GLU A 1 137 ? -10.246 -6.104 2.312 1.00 35.84 137 GLU A O 1
ATOM 706 N N . ILE A 1 138 ? -12.228 -5.514 3.199 1.00 37.94 138 ILE A N 1
ATOM 707 C CA . ILE A 1 138 ? -12.565 -6.870 3.527 1.00 37.82 138 ILE A CA 1
ATOM 708 C C . ILE A 1 138 ? -13.353 -7.449 2.376 1.00 37.12 138 ILE A C 1
ATOM 709 O O . ILE A 1 138 ? -14.050 -6.731 1.694 1.00 37.36 138 ILE A O 1
ATOM 714 N N . ALA A 1 139 ? -13.225 -8.750 2.165 1.00 36.44 139 ALA A N 1
ATOM 715 C CA . ALA A 1 139 ? -14.018 -9.442 1.186 1.00 36.08 139 ALA A CA 1
ATOM 716 C C . ALA A 1 139 ? -14.619 -10.662 1.851 1.00 37.54 139 ALA A C 1
ATOM 717 O O . ALA A 1 139 ? -14.083 -11.160 2.832 1.00 37.66 139 ALA A O 1
ATOM 719 N N . ASP A 1 140 ? -15.731 -11.138 1.294 1.00 38.62 140 ASP A N 1
ATOM 720 C CA . ASP A 1 140 ? -16.484 -12.234 1.872 1.00 40.58 140 ASP A CA 1
ATOM 721 C C . ASP A 1 140 ? -15.675 -13.512 1.916 1.00 40.06 140 ASP A C 1
ATOM 722 O O . ASP A 1 140 ? -15.822 -14.307 2.821 1.00 41.37 140 ASP A O 1
ATOM 727 N N . SER A 1 141 ? -14.797 -13.707 0.951 1.00 38.41 141 SER A N 1
ATOM 728 C CA . SER A 1 141 ? -14.081 -14.965 0.862 1.00 38.47 141 SER A CA 1
ATOM 729 C C . SER A 1 141 ? -12.932 -14.853 -0.140 1.00 36.79 141 SER A C 1
ATOM 730 O O . SER A 1 141 ? -12.530 -13.743 -0.534 1.00 36.33 141 SER A O 1
ATOM 733 N N . ASP A 1 142 ? -12.400 -16.002 -0.534 1.00 36.65 142 ASP A N 1
ATOM 734 C CA . ASP A 1 142 ? -11.496 -16.070 -1.644 1.00 35.93 142 ASP A CA 1
ATOM 735 C C . ASP A 1 142 ? -11.718 -17.372 -2.407 1.00 36.73 142 ASP A C 1
ATOM 736 O O . ASP A 1 142 ? -12.371 -18.280 -1.898 1.00 38.34 142 ASP A O 1
ATOM 741 N N . PHE A 1 143 ? -11.136 -17.463 -3.604 1.00 35.40 143 PHE A N 1
ATOM 742 C CA . PHE A 1 143 ? -11.328 -18.619 -4.465 1.00 35.48 143 PHE A CA 1
ATOM 743 C C . PHE A 1 143 ? -10.967 -19.912 -3.771 1.00 36.96 143 PHE A C 1
ATOM 744 O O . PHE A 1 143 ? -11.708 -20.896 -3.868 1.00 38.41 143 PHE A O 1
ATOM 752 N N . LYS A 1 144 ? -9.847 -19.922 -3.058 1.00 37.15 144 LYS A N 1
ATOM 753 C CA . LYS A 1 144 ? -9.403 -21.153 -2.425 1.00 38.34 144 LYS A CA 1
ATOM 754 C C . LYS A 1 144 ? -10.475 -21.708 -1.482 1.00 40.48 144 LYS A C 1
ATOM 755 O O . LYS A 1 144 ? -10.824 -22.897 -1.569 1.00 41.29 144 LYS A O 1
ATOM 761 N N . LYS A 1 145 ? -10.988 -20.851 -0.601 1.00 40.86 145 LYS A N 1
ATOM 762 C CA . LYS A 1 145 ? -12.062 -21.239 0.337 1.00 44.04 145 LYS A CA 1
ATOM 763 C C . LYS A 1 145 ? -13.359 -21.566 -0.399 1.00 44.27 145 LYS A C 1
ATOM 764 O O . LYS A 1 145 ? -14.105 -22.470 0.000 1.00 46.00 145 LYS A O 1
ATOM 770 N N . LEU A 1 146 ? -13.622 -20.835 -1.476 1.00 42.59 146 LEU A N 1
ATOM 771 C CA . LEU A 1 146 ? -14.811 -21.085 -2.272 1.00 43.37 146 LEU A CA 1
ATOM 772 C C . LEU A 1 146 ? -14.776 -22.501 -2.817 1.00 44.27 146 LEU A C 1
ATOM 773 O O . LEU A 1 146 ? -15.760 -23.217 -2.755 1.00 45.75 146 LEU A O 1
ATOM 778 N N . PHE A 1 147 ? -13.617 -22.904 -3.323 1.00 43.80 147 PHE A N 1
ATOM 779 C CA . PHE A 1 147 ? -13.452 -24.242 -3.887 1.00 45.37 147 PHE A CA 1
ATOM 780 C C . PHE A 1 147 ? -13.649 -25.345 -2.854 1.00 48.28 147 PHE A C 1
ATOM 781 O O . PHE A 1 147 ? -14.219 -26.372 -3.170 1.00 50.00 147 PHE A O 1
ATOM 789 N N A ARG A 1 148 ? -13.190 -25.109 -1.627 0.50 49.28 148 ARG A N 1
ATOM 790 N N B ARG A 1 148 ? -13.201 -25.124 -1.624 0.50 49.44 148 ARG A N 1
ATOM 791 C CA A ARG A 1 148 ? -13.371 -26.049 -0.517 0.50 52.07 148 ARG A CA 1
ATOM 792 C CA B ARG A 1 148 ? -13.392 -26.102 -0.553 0.50 52.35 148 ARG A CA 1
ATOM 793 C C A ARG A 1 148 ? -14.833 -26.154 -0.079 0.50 53.84 148 ARG A C 1
ATOM 794 C C B ARG A 1 148 ? -14.841 -26.158 -0.075 0.50 53.98 148 ARG A C 1
ATOM 795 O O A ARG A 1 148 ? -15.189 -27.073 0.643 0.50 56.35 148 ARG A O 1
ATOM 796 O O B ARG A 1 148 ? -15.195 -27.044 0.688 0.50 56.50 148 ARG A O 1
ATOM 811 N N . THR A 1 149 ? -15.674 -25.220 -0.519 1.00 53.04 149 THR A N 1
ATOM 812 C CA . THR A 1 149 ? -17.047 -25.116 -0.038 1.00 54.80 149 THR A CA 1
ATOM 813 C C . THR A 1 149 ? -17.982 -26.118 -0.698 1.00 56.50 149 THR A C 1
ATOM 814 O O . THR A 1 149 ? -17.852 -26.393 -1.871 1.00 55.36 149 THR A O 1
ATOM 818 N N . PRO A 1 150 ? -18.950 -26.660 0.060 1.00 59.62 150 PRO A N 1
ATOM 819 C CA . PRO A 1 150 ? -19.824 -27.694 -0.482 1.00 61.54 150 PRO A CA 1
ATOM 820 C C . PRO A 1 150 ? -20.897 -27.192 -1.434 1.00 61.18 150 PRO A C 1
ATOM 821 O O . PRO A 1 150 ? -21.969 -27.784 -1.502 1.00 63.68 150 PRO A O 1
ATOM 825 N N . VAL A 1 151 ? -20.608 -26.134 -2.179 1.00 58.85 151 VAL A N 1
ATOM 826 C CA . VAL A 1 151 ? -21.545 -25.607 -3.164 1.00 58.38 151 VAL A CA 1
ATOM 827 C C . VAL A 1 151 ? -21.077 -25.862 -4.590 1.00 56.50 151 VAL A C 1
ATOM 828 O O . VAL A 1 151 ? -19.917 -26.214 -4.844 1.00 55.11 151 VAL A O 1
ATOM 832 N N . TYR A 1 152 ? -22.012 -25.672 -5.514 1.00 56.61 152 TYR A N 1
ATOM 833 C CA . TYR A 1 152 ? -21.756 -25.783 -6.939 1.00 55.07 152 TYR A CA 1
ATOM 834 C C . TYR A 1 152 ? -22.098 -24.466 -7.625 1.00 53.19 152 TYR A C 1
ATOM 835 O O . TYR A 1 152 ? -23.051 -23.788 -7.227 1.00 54.40 152 TYR A O 1
ATOM 844 N N . LEU A 1 153 ? -21.311 -24.112 -8.643 1.00 50.45 153 LEU A N 1
ATOM 845 C CA . LEU A 1 153 ? -21.515 -22.889 -9.439 1.00 48.58 153 LEU A CA 1
ATOM 846 C C . LEU A 1 153 ? -22.069 -23.190 -10.842 1.00 48.17 153 LEU A C 1
ATOM 847 O O . LEU A 1 153 ? -21.952 -24.304 -11.349 1.00 49.03 153 LEU A O 1
ATOM 852 N N . THR A 1 154 ? -22.663 -22.179 -11.468 1.00 47.54 154 THR A N 1
ATOM 853 C CA . THR A 1 154 ? -23.068 -22.241 -12.875 1.00 46.90 154 THR A CA 1
ATOM 854 C C . THR A 1 154 ? -21.925 -21.793 -13.759 1.00 44.67 154 THR A C 1
ATOM 855 O O . THR A 1 154 ? -20.899 -21.286 -13.267 1.00 42.71 154 THR A O 1
ATOM 859 N N . GLU A 1 155 ? -22.106 -21.953 -15.068 1.00 44.43 155 GLU A N 1
ATOM 860 C CA . GLU A 1 155 ? -21.155 -21.415 -16.029 1.00 42.97 155 GLU A CA 1
ATOM 861 C C . GLU A 1 155 ? -21.204 -19.882 -16.085 1.00 41.48 155 GLU A C 1
ATOM 862 O O . GLU A 1 155 ? -20.232 -19.252 -16.491 1.00 40.03 155 GLU A O 1
ATOM 868 N N . LEU A 1 156 ? -22.313 -19.293 -15.655 1.00 42.04 156 LEU A N 1
ATOM 869 C CA . LEU A 1 156 ? -22.413 -17.846 -15.565 1.00 41.72 156 LEU A CA 1
ATOM 870 C C . LEU A 1 156 ? -21.556 -17.298 -14.435 1.00 40.44 156 LEU A C 1
ATOM 871 O O . LEU A 1 156 ? -20.852 -16.314 -14.637 1.00 39.25 156 LEU A O 1
ATOM 876 N N . HIS A 1 157 ? -21.637 -17.917 -13.253 1.00 40.95 157 HIS A N 1
ATOM 877 C CA . HIS A 1 157 ? -20.796 -17.533 -12.111 1.00 39.81 157 HIS A CA 1
ATOM 878 C C . HIS A 1 157 ? -19.343 -17.556 -12.503 1.00 37.98 157 HIS A C 1
ATOM 879 O O . HIS A 1 157 ? -18.655 -16.553 -12.413 1.00 37.49 157 HIS A O 1
ATOM 886 N N . ILE A 1 158 ? -18.898 -18.730 -12.926 1.00 38.09 158 ILE A N 1
ATOM 887 C CA . ILE A 1 158 ? -17.537 -18.989 -13.364 1.00 37.15 158 ILE A CA 1
ATOM 888 C C . ILE A 1 158 ? -17.052 -17.945 -14.339 1.00 36.84 158 ILE A C 1
ATOM 889 O O . ILE A 1 158 ? -15.961 -17.409 -14.203 1.00 36.25 158 ILE A O 1
ATOM 894 N N . LYS A 1 159 ? -17.870 -17.709 -15.350 1.00 37.48 159 LYS A N 1
ATOM 895 C CA . LYS A 1 159 ? -17.601 -16.715 -16.374 1.00 37.22 159 LYS A CA 1
ATOM 896 C C . LYS A 1 159 ? -17.431 -15.326 -15.750 1.00 35.64 159 LYS A C 1
ATOM 897 O O . LYS A 1 159 ? -16.529 -14.566 -16.106 1.00 34.41 159 LYS A O 1
ATOM 903 N N . THR A 1 160 ? -18.298 -15.007 -14.798 1.00 35.75 160 THR A N 1
ATOM 904 C CA . THR A 1 160 ? -18.242 -13.723 -14.117 1.00 35.03 160 THR A CA 1
ATOM 905 C C . THR A 1 160 ? -16.984 -13.588 -13.241 1.00 33.15 160 THR A C 1
ATOM 906 O O . THR A 1 160 ? -16.346 -12.527 -13.221 1.00 32.61 160 THR A O 1
ATOM 910 N N . LEU A 1 161 ? -16.609 -14.665 -12.562 1.00 32.43 161 LEU A N 1
ATOM 911 C CA . LEU A 1 161 ? -15.460 -14.616 -11.679 1.00 31.45 161 LEU A CA 1
ATOM 912 C C . LEU A 1 161 ? -14.214 -14.568 -12.541 1.00 30.30 161 LEU A C 1
ATOM 913 O O . LEU A 1 161 ? -13.276 -13.825 -12.251 1.00 29.35 161 LEU A O 1
ATOM 918 N N . LEU A 1 162 ? -14.207 -15.340 -13.620 1.00 30.40 162 LEU A N 1
ATOM 919 C CA . LEU A 1 162 ? -13.041 -15.353 -14.484 1.00 30.13 162 LEU A CA 1
ATOM 920 C C . LEU A 1 162 ? -12.842 -13.995 -15.137 1.00 29.99 162 LEU A C 1
ATOM 921 O O . LEU A 1 162 ? -11.714 -13.553 -15.280 1.00 29.43 162 LEU A O 1
ATOM 926 N N . TYR A 1 163 ? -13.944 -13.316 -15.451 1.00 30.36 163 TYR A N 1
ATOM 927 C CA . TYR A 1 163 ? -13.881 -12.017 -16.100 1.00 30.46 163 TYR A CA 1
ATOM 928 C C . TYR A 1 163 ? -13.407 -10.940 -15.143 1.00 29.52 163 TYR A C 1
ATOM 929 O O . TYR A 1 163 ? -12.607 -10.118 -15.496 1.00 29.87 163 TYR A O 1
ATOM 938 N N . ASN A 1 164 ? -13.869 -10.955 -13.915 1.00 29.80 164 ASN A N 1
ATOM 939 C CA . ASN A 1 164 ? -13.461 -9.919 -12.980 1.00 29.13 164 ASN A CA 1
ATOM 940 C C . ASN A 1 164 ? -11.982 -10.042 -12.565 1.00 28.47 164 ASN A C 1
ATOM 941 O O . ASN A 1 164 ? -11.292 -9.013 -12.350 1.00 28.91 164 ASN A O 1
ATOM 946 N N . LEU A 1 165 ? -11.490 -11.281 -12.465 1.00 27.23 165 LEU A N 1
ATOM 947 C CA . LEU A 1 165 ? -10.066 -11.536 -12.273 1.00 26.15 165 LEU A CA 1
ATOM 948 C C . LEU A 1 165 ? -9.224 -10.924 -13.383 1.00 25.75 165 LEU A C 1
ATOM 949 O O . LEU A 1 165 ? -8.269 -10.194 -13.131 1.00 25.27 165 LEU A O 1
ATOM 954 N N . LEU A 1 166 ? -9.587 -11.246 -14.615 1.00 26.15 166 LEU A N 1
ATOM 955 C CA . LEU A 1 166 ? -8.878 -10.772 -15.797 1.00 26.29 166 LEU A CA 1
ATOM 956 C C . LEU A 1 166 ? -8.856 -9.238 -15.863 1.00 27.19 166 LEU A C 1
ATOM 957 O O . LEU A 1 166 ? -7.845 -8.638 -16.223 1.00 27.46 166 LEU A O 1
ATOM 962 N N . VAL A 1 167 ? -9.980 -8.613 -15.527 1.00 27.68 167 VAL A N 1
ATOM 963 C CA . VAL A 1 167 ? -10.076 -7.171 -15.564 1.00 27.91 167 VAL A CA 1
ATOM 964 C C . VAL A 1 167 ? -9.080 -6.552 -14.590 1.00 27.80 167 VAL A C 1
ATOM 965 O O . VAL A 1 167 ? -8.475 -5.519 -14.875 1.00 28.60 167 VAL A O 1
ATOM 969 N N . GLY A 1 168 ? -8.923 -7.176 -13.427 1.00 27.64 168 GLY A N 1
ATOM 970 C CA . GLY A 1 168 ? -8.054 -6.658 -12.379 1.00 27.46 168 GLY A CA 1
ATOM 971 C C . GLY A 1 168 ? -6.605 -6.881 -12.747 1.00 27.58 168 GLY A C 1
ATOM 972 O O . GLY A 1 168 ? -5.749 -6.034 -12.488 1.00 28.69 168 GLY A O 1
ATOM 973 N N . VAL A 1 169 ? -6.324 -8.019 -13.372 1.00 27.54 169 VAL A N 1
ATOM 974 C CA . VAL A 1 169 ? -4.979 -8.300 -13.855 1.00 27.19 169 VAL A CA 1
ATOM 975 C C . VAL A 1 169 ? -4.592 -7.422 -15.047 1.00 27.80 169 VAL A C 1
ATOM 976 O O . VAL A 1 169 ? -3.424 -7.126 -15.249 1.00 27.86 169 VAL A O 1
ATOM 980 N N . LYS A 1 170 ? -5.560 -7.014 -15.846 1.00 28.94 170 LYS A N 1
ATOM 981 C CA . LYS A 1 170 ? -5.288 -6.043 -16.912 1.00 29.98 170 LYS A CA 1
ATOM 982 C C . LYS A 1 170 ? -4.788 -4.712 -16.340 1.00 30.09 170 LYS A C 1
ATOM 983 O O . LYS A 1 170 ? -3.757 -4.190 -16.763 1.00 30.33 170 LYS A O 1
ATOM 989 N N . TYR A 1 171 ? -5.525 -4.172 -15.378 1.00 30.06 171 TYR A N 1
ATOM 990 C CA . TYR A 1 171 ? -5.089 -2.976 -14.669 1.00 30.73 171 TYR A CA 1
ATOM 991 C C . TYR A 1 171 ? -3.660 -3.149 -14.137 1.00 30.01 171 TYR A C 1
ATOM 992 O O . TYR A 1 171 ? -2.772 -2.325 -14.378 1.00 31.41 171 TYR A O 1
ATOM 1001 N N . VAL A 1 172 ? -3.424 -4.242 -13.444 1.00 28.77 172 VAL A N 1
ATOM 1002 C CA . VAL A 1 172 ? -2.096 -4.502 -12.868 1.00 27.84 172 VAL A CA 1
ATOM 1003 C C . VAL A 1 172 ? -0.993 -4.468 -13.929 1.00 27.85 172 VAL A C 1
ATOM 1004 O O . VAL A 1 172 ? -0.009 -3.725 -13.775 1.00 27.72 172 VAL A O 1
ATOM 1008 N N . HIS A 1 173 ? -1.173 -5.232 -15.009 1.00 26.90 173 HIS A N 1
ATOM 1009 C CA . HIS A 1 173 ? -0.241 -5.186 -16.130 1.00 27.57 173 HIS A CA 1
ATOM 1010 C C . HIS A 1 173 ? -0.071 -3.758 -16.688 1.00 28.65 173 HIS A C 1
ATOM 1011 O O . HIS A 1 173 ? 1.056 -3.339 -16.943 1.00 28.23 173 HIS A O 1
ATOM 1018 N N . SER A 1 174 ? -1.168 -2.991 -16.776 1.00 29.29 174 SER A N 1
ATOM 1019 C CA . SER A 1 174 ? -1.105 -1.617 -17.284 1.00 30.78 174 SER A CA 1
ATOM 1020 C C . SER A 1 174 ? -0.271 -0.715 -16.387 1.00 30.95 174 SER A C 1
ATOM 1021 O O . SER A 1 174 ? 0.273 0.301 -16.857 1.00 32.03 174 SER A O 1
ATOM 1024 N N . ALA A 1 175 ? -0.151 -1.095 -15.109 1.00 29.80 175 ALA A N 1
ATOM 1025 C CA . ALA A 1 175 ? 0.721 -0.376 -14.155 1.00 30.00 175 ALA A CA 1
ATOM 1026 C C . ALA A 1 175 ? 2.150 -0.935 -14.188 1.00 29.99 175 ALA A C 1
ATOM 1027 O O . ALA A 1 175 ? 3.003 -0.566 -13.358 1.00 30.04 175 ALA A O 1
ATOM 1029 N N . GLY A 1 176 ? 2.388 -1.811 -15.160 1.00 29.71 176 GLY A N 1
ATOM 1030 C CA . GLY A 1 176 ? 3.706 -2.328 -15.449 1.00 30.40 176 GLY A CA 1
ATOM 1031 C C . GLY A 1 176 ? 4.137 -3.423 -14.500 1.00 28.95 176 GLY A C 1
ATOM 1032 O O . GLY A 1 176 ? 5.318 -3.710 -14.399 1.00 29.38 176 GLY A O 1
ATOM 1033 N N . ILE A 1 177 ? 3.182 -4.045 -13.821 1.00 27.57 177 ILE A N 1
ATOM 1034 C CA . ILE A 1 177 ? 3.479 -5.086 -12.842 1.00 26.92 177 ILE A CA 1
ATOM 1035 C C . ILE A 1 177 ? 3.052 -6.437 -13.400 1.00 26.78 177 ILE A C 1
ATOM 1036 O O . ILE A 1 177 ? 1.976 -6.558 -13.970 1.00 26.78 177 ILE A O 1
ATOM 1041 N N . LEU A 1 178 ? 3.929 -7.429 -13.279 1.00 27.49 178 LEU A N 1
ATOM 1042 C CA . LEU A 1 178 ? 3.520 -8.853 -13.279 1.00 26.80 178 LEU A CA 1
ATOM 1043 C C . LEU A 1 178 ? 3.308 -9.291 -11.835 1.00 25.88 178 LEU A C 1
ATOM 1044 O O . LEU A 1 178 ? 4.175 -9.113 -11.002 1.00 26.30 178 LEU A O 1
ATOM 1049 N N . HIS A 1 179 ? 2.159 -9.875 -11.549 1.00 25.76 179 HIS A N 1
ATOM 1050 C CA . HIS A 1 179 ? 1.869 -10.388 -10.230 1.00 25.56 179 HIS A CA 1
ATOM 1051 C C . HIS A 1 179 ? 2.827 -11.525 -9.862 1.00 25.49 179 HIS A C 1
ATOM 1052 O O . HIS A 1 179 ? 3.397 -11.567 -8.781 1.00 24.90 179 HIS A O 1
ATOM 1059 N N . ARG A 1 180 ? 2.971 -12.445 -10.793 1.00 26.29 180 ARG A N 1
ATOM 1060 C CA . ARG A 1 180 ? 3.957 -13.508 -10.720 1.00 27.59 180 ARG A CA 1
ATOM 1061 C C . ARG A 1 180 ? 3.591 -14.633 -9.747 1.00 27.28 180 ARG A C 1
ATOM 1062 O O . ARG A 1 180 ? 4.264 -15.647 -9.674 1.00 27.77 180 ARG A O 1
ATOM 1070 N N . ASP A 1 181 ? 2.488 -14.492 -9.030 1.00 27.34 181 ASP A N 1
ATOM 1071 C CA . ASP A 1 181 ? 2.128 -15.487 -8.038 1.00 27.80 181 ASP A CA 1
ATOM 1072 C C . ASP A 1 181 ? 0.624 -15.618 -7.846 1.00 27.47 181 ASP A C 1
ATOM 1073 O O . ASP A 1 181 ? 0.148 -15.713 -6.713 1.00 27.21 181 ASP A O 1
ATOM 1078 N N . LEU A 1 182 ? -0.126 -15.641 -8.942 1.00 26.99 182 LEU A N 1
ATOM 1079 C CA . LEU A 1 182 ? -1.573 -15.672 -8.823 1.00 26.95 182 LEU A CA 1
ATOM 1080 C C . LEU A 1 182 ? -2.018 -17.052 -8.364 1.00 28.17 182 LEU A C 1
ATOM 1081 O O . LEU A 1 182 ? -1.508 -18.096 -8.832 1.00 28.35 182 LEU A O 1
ATOM 1086 N N . LYS A 1 183 ? -2.941 -17.059 -7.404 1.00 28.41 183 LYS A N 1
ATOM 1087 C CA . LYS A 1 183 ? -3.489 -18.304 -6.937 1.00 29.29 183 LYS A CA 1
ATOM 1088 C C . LYS A 1 183 ? -4.801 -18.115 -6.234 1.00 29.20 183 LYS A C 1
ATOM 1089 O O . LYS A 1 183 ? -5.130 -16.993 -5.829 1.00 29.32 183 LYS A O 1
ATOM 1095 N N . PRO A 1 184 ? -5.580 -19.201 -6.111 1.00 29.38 184 PRO A N 1
ATOM 1096 C CA . PRO A 1 184 ? -6.905 -19.086 -5.506 1.00 30.01 184 PRO A CA 1
ATOM 1097 C C . PRO A 1 184 ? -6.931 -18.305 -4.198 1.00 30.27 184 PRO A C 1
ATOM 1098 O O . PRO A 1 184 ? -7.811 -17.483 -4.017 1.00 30.91 184 PRO A O 1
ATOM 1102 N N . ALA A 1 185 ? -5.960 -18.502 -3.320 1.00 31.13 185 ALA A N 1
ATOM 1103 C CA . ALA A 1 185 ? -5.953 -17.759 -2.045 1.00 31.98 185 ALA A CA 1
ATOM 1104 C C . ALA A 1 185 ? -5.817 -16.246 -2.216 1.00 30.94 185 ALA A C 1
ATOM 1105 O O . ALA A 1 185 ? -6.221 -15.484 -1.349 1.00 31.56 185 ALA A O 1
ATOM 1107 N N . ASN A 1 186 ? -5.288 -15.773 -3.328 1.00 30.11 186 ASN A N 1
ATOM 1108 C CA . ASN A 1 186 ? -5.163 -14.318 -3.439 1.00 29.57 186 ASN A CA 1
ATOM 1109 C C . ASN A 1 186 ? -6.126 -13.698 -4.469 1.00 29.23 186 ASN A C 1
ATOM 1110 O O . ASN A 1 186 ? -6.044 -12.510 -4.787 1.00 29.48 186 ASN A O 1
ATOM 1115 N N . CYS A 1 187 ? -7.057 -14.510 -4.947 1.00 29.70 187 CYS A N 1
ATOM 1116 C CA . CYS A 1 187 ? -8.272 -14.017 -5.611 1.00 29.54 187 CYS A CA 1
ATOM 1117 C C . CYS A 1 187 ? -9.405 -13.861 -4.609 1.00 29.87 187 CYS A C 1
ATOM 1118 O O . CYS A 1 187 ? -10.130 -14.802 -4.345 1.00 31.07 187 CYS A O 1
ATOM 1121 N N . LEU A 1 188 ? -9.527 -12.673 -4.036 1.00 29.81 188 LEU A N 1
ATOM 1122 C CA . LEU A 1 188 ? -10.600 -12.362 -3.095 1.00 30.90 188 LEU A CA 1
ATOM 1123 C C . LEU A 1 188 ? -11.923 -12.209 -3.838 1.00 31.48 188 LEU A C 1
ATOM 1124 O O . LEU A 1 188 ? -11.965 -11.766 -4.971 1.00 31.84 188 LEU A O 1
ATOM 1129 N N . VAL A 1 189 ? -13.004 -12.576 -3.188 1.00 32.97 189 VAL A N 1
ATOM 1130 C CA . VAL A 1 189 ? -14.265 -12.690 -3.868 1.00 33.94 189 VAL A CA 1
ATOM 1131 C C . VAL A 1 189 ? -15.388 -12.360 -2.910 1.00 35.91 189 VAL A C 1
ATOM 1132 O O . VAL A 1 189 ? -15.348 -12.690 -1.728 1.00 36.38 189 VAL A O 1
ATOM 1136 N N . ASN A 1 190 ? -16.373 -11.661 -3.441 1.00 37.81 190 ASN A N 1
ATOM 1137 C CA . ASN A 1 190 ? -17.569 -11.308 -2.706 1.00 40.20 190 ASN A CA 1
ATOM 1138 C C . ASN A 1 190 ? -18.764 -12.023 -3.282 1.00 41.64 190 ASN A C 1
ATOM 1139 O O . ASN A 1 190 ? -18.708 -12.552 -4.397 1.00 40.53 190 ASN A O 1
ATOM 1144 N N . GLN A 1 191 ? -19.840 -12.012 -2.501 1.00 44.29 191 GLN A N 1
ATOM 1145 C CA . GLN A 1 191 ? -21.081 -12.677 -2.854 1.00 46.04 191 GLN A CA 1
ATOM 1146 C C . GLN A 1 191 ? -21.601 -12.219 -4.206 1.00 45.60 191 GLN A C 1
ATOM 1147 O O . GLN A 1 191 ? -22.159 -13.027 -4.941 1.00 46.05 191 GLN A O 1
ATOM 1153 N N . ASP A 1 192 ? -21.389 -10.943 -4.550 1.00 44.63 192 ASP A N 1
ATOM 1154 C CA . ASP A 1 192 ? -21.836 -10.416 -5.846 1.00 44.38 192 ASP A CA 1
ATOM 1155 C C . ASP A 1 192 ? -20.889 -10.774 -7.011 1.00 42.30 192 ASP A C 1
ATOM 1156 O O . ASP A 1 192 ? -20.998 -10.210 -8.106 1.00 42.61 192 ASP A O 1
ATOM 1161 N N . CYS A 1 193 ? -19.964 -11.702 -6.762 1.00 40.42 193 CYS A N 1
ATOM 1162 C CA . CYS A 1 193 ? -19.001 -12.180 -7.752 1.00 38.26 193 CYS A CA 1
ATOM 1163 C C . CYS A 1 193 ? -17.966 -11.133 -8.159 1.00 36.21 193 CYS A C 1
ATOM 1164 O O . CYS A 1 193 ? -17.235 -11.335 -9.133 1.00 34.18 193 CYS A O 1
ATOM 1167 N N . SER A 1 194 ? -17.862 -10.031 -7.421 1.00 36.08 194 SER A N 1
ATOM 1168 C CA . SER A 1 194 ? -16.752 -9.102 -7.679 1.00 34.98 194 SER A CA 1
ATOM 1169 C C . SER A 1 194 ? -15.467 -9.734 -7.126 1.00 33.46 194 SER A C 1
ATOM 1170 O O . SER A 1 194 ? -15.508 -10.489 -6.149 1.00 34.25 194 SER A O 1
ATOM 1173 N N . VAL A 1 195 ? -14.348 -9.466 -7.786 1.00 31.77 195 VAL A N 1
ATOM 1174 C CA . VAL A 1 195 ? -13.089 -10.118 -7.481 1.00 30.01 195 VAL A CA 1
ATOM 1175 C C . VAL A 1 195 ? -12.028 -9.057 -7.225 1.00 30.19 195 VAL A C 1
ATOM 1176 O O . VAL A 1 195 ? -11.995 -8.038 -7.916 1.00 29.11 195 VAL A O 1
ATOM 1180 N N . LYS A 1 196 ? -11.175 -9.291 -6.229 1.00 30.29 196 LYS A N 1
ATOM 1181 C CA . LYS A 1 196 ? -10.056 -8.379 -5.950 1.00 30.33 196 LYS A CA 1
ATOM 1182 C C . LYS A 1 196 ? -8.765 -9.152 -5.776 1.00 29.99 196 LYS A C 1
ATOM 1183 O O . LYS A 1 196 ? -8.692 -10.092 -4.956 1.00 29.78 196 LYS A O 1
ATOM 1189 N N A VAL A 1 197 ? -7.754 -8.762 -6.546 0.50 29.23 197 VAL A N 1
ATOM 1190 N N B VAL A 1 197 ? -7.751 -8.768 -6.550 0.50 29.40 197 VAL A N 1
ATOM 1191 C CA A VAL A 1 197 ? -6.433 -9.354 -6.445 0.50 28.89 197 VAL A CA 1
ATOM 1192 C CA B VAL A 1 197 ? -6.428 -9.364 -6.440 0.50 29.23 197 VAL A CA 1
ATOM 1193 C C A VAL A 1 197 ? -5.682 -8.751 -5.257 0.50 29.28 197 VAL A C 1
ATOM 1194 C C B VAL A 1 197 ? -5.674 -8.750 -5.263 0.50 29.46 197 VAL A C 1
ATOM 1195 O O A VAL A 1 197 ? -5.855 -7.587 -4.938 0.50 29.80 197 VAL A O 1
ATOM 1196 O O B VAL A 1 197 ? -5.829 -7.578 -4.962 0.50 29.98 197 VAL A O 1
ATOM 1203 N N . CYS A 1 198 ? -4.877 -9.561 -4.586 1.00 30.13 198 CYS A N 1
ATOM 1204 C CA . CYS A 1 198 ? -4.005 -9.078 -3.496 1.00 30.96 198 CYS A CA 1
ATOM 1205 C C . CYS A 1 198 ? -2.711 -9.888 -3.516 1.00 30.72 198 CYS A C 1
ATOM 1206 O O . CYS A 1 198 ? -2.490 -10.682 -4.433 1.00 30.06 198 CYS A O 1
ATOM 1209 N N A ASP A 1 199 ? -1.870 -9.658 -2.509 0.50 31.07 199 ASP A N 1
ATOM 1210 N N B ASP A 1 199 ? -1.868 -9.663 -2.508 0.50 31.15 199 ASP A N 1
ATOM 1211 C CA A ASP A 1 199 ? -0.642 -10.412 -2.285 0.50 31.05 199 ASP A CA 1
ATOM 1212 C CA B ASP A 1 199 ? -0.627 -10.406 -2.291 0.50 31.20 199 ASP A CA 1
ATOM 1213 C C A ASP A 1 199 ? 0.358 -10.238 -3.424 0.50 30.16 199 ASP A C 1
ATOM 1214 C C B ASP A 1 199 ? 0.364 -10.236 -3.428 0.50 30.24 199 ASP A C 1
ATOM 1215 O O A ASP A 1 199 ? 0.655 -11.172 -4.179 0.50 30.07 199 ASP A O 1
ATOM 1216 O O B ASP A 1 199 ? 0.668 -11.171 -4.180 0.50 30.15 199 ASP A O 1
ATOM 1225 N N . PHE A 1 200 ? 0.891 -9.021 -3.500 1.00 29.76 200 PHE A N 1
ATOM 1226 C CA . PHE A 1 200 ? 1.877 -8.627 -4.480 1.00 28.98 200 PHE A CA 1
ATOM 1227 C C . PHE A 1 200 ? 3.335 -8.775 -4.001 1.00 29.13 200 PHE A C 1
ATOM 1228 O O . PHE A 1 200 ? 4.234 -8.122 -4.529 1.00 28.44 200 PHE A O 1
ATOM 1236 N N . GLY A 1 201 ? 3.579 -9.653 -3.032 1.00 30.10 201 GLY A N 1
ATOM 1237 C CA . GLY A 1 201 ? 4.922 -9.789 -2.409 1.00 30.62 201 GLY A CA 1
ATOM 1238 C C . GLY A 1 201 ? 6.011 -10.341 -3.329 1.00 31.29 201 GLY A C 1
ATOM 1239 O O . GLY A 1 201 ? 7.206 -10.227 -3.029 1.00 32.02 201 GLY A O 1
ATOM 1240 N N . LEU A 1 202 ? 5.609 -10.964 -4.435 1.00 30.71 202 LEU A N 1
ATOM 1241 C CA . LEU A 1 202 ? 6.561 -11.540 -5.392 1.00 31.37 202 LEU A CA 1
ATOM 1242 C C . LEU A 1 202 ? 6.458 -10.828 -6.739 1.00 30.21 202 LEU A C 1
ATOM 1243 O O . LEU A 1 202 ? 7.106 -11.194 -7.699 1.00 29.54 202 LEU A O 1
ATOM 1248 N N . ALA A 1 203 ? 5.621 -9.799 -6.794 1.00 30.31 203 ALA A N 1
ATOM 1249 C CA . ALA A 1 203 ? 5.324 -9.104 -8.035 1.00 29.81 203 ALA A CA 1
ATOM 1250 C C . ALA A 1 203 ? 6.590 -8.433 -8.600 1.00 31.37 203 ALA A C 1
ATOM 1251 O O . ALA A 1 203 ? 7.579 -8.182 -7.866 1.00 31.87 203 ALA A O 1
ATOM 1253 N N . ARG A 1 204 ? 6.568 -8.161 -9.902 1.00 31.14 204 ARG A N 1
ATOM 1254 C CA . ARG A 1 204 ? 7.697 -7.526 -10.579 1.00 32.79 204 ARG A CA 1
ATOM 1255 C C . ARG A 1 204 ? 7.279 -6.177 -11.175 1.00 33.48 204 ARG A C 1
ATOM 1256 O O . ARG A 1 204 ? 6.481 -6.132 -12.117 1.00 33.78 204 ARG A O 1
ATOM 1264 N N . THR A 1 205 ? 7.807 -5.077 -10.640 1.00 34.38 205 THR A N 1
ATOM 1265 C CA . THR A 1 205 ? 7.494 -3.772 -11.199 1.00 35.64 205 THR A CA 1
ATOM 1266 C C . THR A 1 205 ? 8.298 -3.554 -12.497 1.00 37.15 205 THR A C 1
ATOM 1267 O O . THR A 1 205 ? 9.090 -4.404 -12.910 1.00 38.03 205 THR A O 1
ATOM 1271 N N . VAL A 1 206 ? 8.080 -2.422 -13.144 1.00 38.00 206 VAL A N 1
ATOM 1272 C CA . VAL A 1 206 ? 8.743 -2.121 -14.405 1.00 39.77 206 VAL A CA 1
ATOM 1273 C C . VAL A 1 206 ? 10.251 -2.022 -14.229 1.00 41.40 206 VAL A C 1
ATOM 1274 O O . VAL A 1 206 ? 10.979 -2.168 -15.193 1.00 41.95 206 VAL A O 1
ATOM 1278 N N . ASP A 1 207 ? 10.699 -1.765 -12.999 1.00 41.84 207 ASP A N 1
ATOM 1279 C CA . ASP A 1 207 ? 12.115 -1.531 -12.707 1.00 44.34 207 ASP A CA 1
ATOM 1280 C C . ASP A 1 207 ? 12.905 -2.791 -12.402 1.00 44.71 207 ASP A C 1
ATOM 1281 O O . ASP A 1 207 ? 14.110 -2.734 -12.290 1.00 46.24 207 ASP A O 1
ATOM 1286 N N . TYR A 1 208 ? 12.225 -3.922 -12.252 1.00 44.14 208 TYR A N 1
ATOM 1287 C CA . TYR A 1 208 ? 12.889 -5.176 -11.950 1.00 44.84 208 TYR A CA 1
ATOM 1288 C C . TYR A 1 208 ? 13.691 -5.600 -13.182 1.00 46.95 208 TYR A C 1
ATOM 1289 O O . TYR A 1 208 ? 13.178 -5.563 -14.285 1.00 46.17 208 TYR A O 1
ATOM 1298 N N . PRO A 1 209 ? 14.961 -5.980 -12.997 1.00 49.69 209 PRO A N 1
ATOM 1299 C CA . PRO A 1 209 ? 15.742 -6.416 -14.144 1.00 52.40 209 PRO A CA 1
ATOM 1300 C C . PRO A 1 209 ? 15.091 -7.599 -14.826 1.00 52.56 209 PRO A C 1
ATOM 1301 O O . PRO A 1 209 ? 14.586 -8.504 -14.158 1.00 51.12 209 PRO A O 1
ATOM 1305 N N A GLU A 1 210 ? 15.161 -7.608 -16.150 0.50 53.98 210 GLU A N 1
ATOM 1306 N N B GLU A 1 210 ? 15.048 -7.562 -16.154 0.50 54.15 210 GLU A N 1
ATOM 1307 C CA A GLU A 1 210 ? 14.555 -8.662 -16.957 0.50 53.95 210 GLU A CA 1
ATOM 1308 C CA B GLU A 1 210 ? 14.267 -8.526 -16.942 0.50 54.11 210 GLU A CA 1
ATOM 1309 C C A GLU A 1 210 ? 15.347 -9.971 -16.938 0.50 54.94 210 GLU A C 1
ATOM 1310 C C B GLU A 1 210 ? 14.855 -9.938 -16.894 0.50 54.50 210 GLU A C 1
ATOM 1311 O O A GLU A 1 210 ? 14.764 -11.038 -17.138 0.5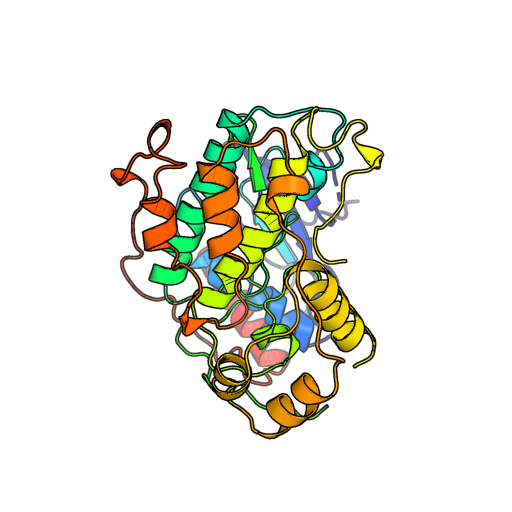0 54.21 210 GLU A O 1
ATOM 1312 O O B GLU A 1 210 ? 14.126 -10.923 -16.946 0.50 53.43 210 GLU A O 1
ATOM 1323 N N A ASN A 1 211 ? 16.659 -9.904 -16.694 0.70 56.77 211 ASN A N 1
ATOM 1324 N N B ASN A 1 211 ? 16.186 -10.023 -16.776 0.30 56.18 211 ASN A N 1
ATOM 1325 C CA A ASN A 1 211 ? 17.451 -11.123 -16.563 0.70 58.03 211 ASN A CA 1
ATOM 1326 C CA B ASN A 1 211 ? 16.900 -11.313 -16.697 0.30 57.08 211 ASN A CA 1
ATOM 1327 C C A ASN A 1 211 ? 17.275 -11.759 -15.185 0.70 56.86 211 ASN A C 1
ATOM 1328 C C B ASN A 1 211 ? 17.143 -11.786 -15.255 0.30 56.67 211 ASN A C 1
ATOM 1329 O O A ASN A 1 211 ? 17.841 -12.828 -14.930 0.70 57.86 211 ASN A O 1
ATOM 1330 O O B ASN A 1 211 ? 17.905 -12.728 -15.022 0.30 57.98 211 ASN A O 1
ATOM 1339 N N . GLY A 1 212 ? 16.487 -11.122 -14.305 1.00 55.09 212 GLY A N 1
ATOM 1340 C CA . GLY A 1 212 ? 16.479 -11.492 -12.889 1.00 54.68 212 GLY A CA 1
ATOM 1341 C C . GLY A 1 212 ? 17.622 -10.809 -12.157 1.00 56.78 212 GLY A C 1
ATOM 1342 O O . GLY A 1 212 ? 18.565 -10.303 -12.786 1.00 58.38 212 GLY A O 1
ATOM 1343 N N . ASN A 1 213 ? 17.565 -10.800 -10.829 1.00 57.09 213 ASN A N 1
ATOM 1344 C CA . ASN A 1 213 ? 18.637 -10.159 -10.045 1.00 59.75 213 ASN A CA 1
ATOM 1345 C C . ASN A 1 213 ? 19.935 -10.964 -10.041 1.00 62.01 213 ASN A C 1
ATOM 1346 O O . ASN A 1 213 ? 21.029 -10.386 -10.039 1.00 64.25 213 ASN A O 1
ATOM 1351 N N . SER A 1 214 ? 19.811 -12.289 -10.097 1.00 61.51 214 SER A N 1
ATOM 1352 C CA . SER A 1 214 ? 20.959 -13.186 -10.030 1.00 63.31 214 SER A CA 1
ATOM 1353 C C . SER A 1 214 ? 21.557 -13.089 -8.620 1.00 63.14 214 SER A C 1
ATOM 1354 O O . SER A 1 214 ? 22.422 -12.269 -8.358 1.00 65.01 214 SER A O 1
ATOM 1357 N N . GLN A 1 215 ? 21.022 -13.897 -7.711 1.00 67.13 215 GLN A N 1
ATOM 1358 C CA . GLN A 1 215 ? 21.488 -14.000 -6.332 1.00 69.26 215 GLN A CA 1
ATOM 1359 C C . GLN A 1 215 ? 22.111 -15.385 -6.133 1.00 68.98 215 GLN A C 1
ATOM 1360 O O . GLN A 1 215 ? 21.649 -16.366 -6.711 1.00 67.91 215 GLN A O 1
ATOM 1366 N N . LEU A 1 216 ? 23.165 -15.474 -5.334 1.00 70.84 216 LEU A N 1
ATOM 1367 C CA . LEU A 1 216 ? 23.819 -16.768 -5.115 1.00 72.21 216 LEU A CA 1
ATOM 1368 C C . LEU A 1 216 ? 23.038 -17.618 -4.107 1.00 76.68 216 LEU A C 1
ATOM 1369 O O . LEU A 1 216 ? 22.569 -17.114 -3.089 1.00 80.17 216 LEU A O 1
ATOM 1374 N N . PRO A 1 217 ? 22.901 -18.906 -4.408 1.00 77.31 217 PRO A N 1
ATOM 1375 C CA . PRO A 1 217 ? 22.183 -19.822 -3.540 1.00 81.85 217 PRO A CA 1
ATOM 1376 C C . PRO A 1 217 ? 23.066 -20.267 -2.377 1.00 88.28 217 PRO A C 1
ATOM 1377 O O . PRO A 1 217 ? 23.622 -19.442 -1.651 1.00 89.92 217 PRO A O 1
ATOM 1379 N N . VAL A 1 245 ? 4.946 -22.869 0.531 1.00 89.17 245 VAL A N 1
ATOM 1380 C CA . VAL A 1 245 ? 5.228 -22.365 -0.811 1.00 81.05 245 VAL A CA 1
ATOM 1381 C C . VAL A 1 245 ? 4.719 -23.345 -1.882 1.00 76.21 245 VAL A C 1
ATOM 1382 O O . VAL A 1 245 ? 5.285 -24.427 -2.050 1.00 77.88 245 VAL A O 1
ATOM 1384 N N . THR A 1 246 ? 3.657 -22.961 -2.597 1.00 71.44 246 THR A N 1
ATOM 1385 C CA . THR A 1 246 ? 3.001 -23.841 -3.577 1.00 67.10 246 THR A CA 1
ATOM 1386 C C . THR A 1 246 ? 3.324 -23.413 -5.018 1.00 60.31 246 THR A C 1
ATOM 1387 O O . THR A 1 246 ? 3.268 -22.237 -5.352 1.00 58.03 246 THR A O 1
ATOM 1391 N N . ARG A 1 247 ? 3.605 -24.388 -5.872 1.00 57.70 247 ARG A N 1
ATOM 1392 C CA . ARG A 1 247 ? 4.108 -24.128 -7.206 1.00 53.27 247 ARG A CA 1
ATOM 1393 C C . ARG A 1 247 ? 3.110 -24.521 -8.294 1.00 50.66 247 ARG A C 1
ATOM 1394 O O . ARG A 1 247 ? 3.413 -24.461 -9.485 1.00 47.46 247 ARG A O 1
ATOM 1402 N N . TRP A 1 248 ? 1.897 -24.867 -7.877 1.00 51.62 248 TRP A N 1
ATOM 1403 C CA . TRP A 1 248 ? 0.913 -25.460 -8.768 1.00 50.76 248 TRP A CA 1
ATOM 1404 C C . TRP A 1 248 ? 0.435 -24.522 -9.865 1.00 48.62 248 TRP A C 1
ATOM 1405 O O . TRP A 1 248 ? -0.106 -24.979 -10.852 1.00 47.23 248 TRP A O 1
ATOM 1416 N N . TYR A 1 249 ? 0.658 -23.221 -9.699 1.00 26.64 249 TYR A N 1
ATOM 1417 C CA . TYR A 1 249 ? 0.101 -22.203 -10.609 1.00 26.39 249 TYR A CA 1
ATOM 1418 C C . TYR A 1 249 ? 1.183 -21.498 -11.436 1.00 27.11 249 TYR A C 1
ATOM 1419 O O . TYR A 1 249 ? 0.896 -20.513 -12.191 1.00 26.94 249 TYR A O 1
ATOM 1428 N N . ARG A 1 250 ? 2.411 -22.018 -11.325 1.00 27.65 250 ARG A N 1
ATOM 1429 C CA . ARG A 1 250 ? 3.559 -21.416 -11.984 1.00 28.21 250 ARG A CA 1
ATOM 1430 C C . ARG A 1 250 ? 3.731 -21.870 -13.426 1.00 28.21 250 ARG A C 1
ATOM 1431 O O . ARG A 1 250 ? 3.760 -23.064 -13.718 1.00 29.82 250 ARG A O 1
ATOM 1439 N N . ALA A 1 251 ? 3.848 -20.896 -14.323 1.00 27.40 251 ALA A N 1
ATOM 1440 C CA . ALA A 1 251 ? 4.121 -21.155 -15.717 1.00 27.17 251 ALA A CA 1
ATOM 1441 C C . ALA A 1 251 ? 5.411 -21.960 -15.875 1.00 28.36 251 ALA A C 1
ATOM 1442 O O . ALA A 1 251 ? 6.331 -21.853 -15.039 1.00 28.73 251 ALA A O 1
ATOM 1444 N N . PRO A 1 252 ? 5.499 -22.751 -16.962 1.00 28.61 252 PRO A N 1
ATOM 1445 C CA . PRO A 1 252 ? 6.716 -23.528 -17.175 1.00 30.03 252 PRO A CA 1
ATOM 1446 C C . PRO A 1 252 ? 7.974 -22.639 -17.202 1.00 30.78 252 PRO A C 1
ATOM 1447 O O . PRO A 1 252 ? 8.980 -23.000 -16.584 1.00 32.94 252 PRO A O 1
ATOM 1451 N N . GLU A 1 253 ? 7.922 -21.479 -17.848 1.00 29.70 253 GLU A N 1
ATOM 1452 C CA . GLU A 1 253 ? 9.122 -20.619 -17.899 1.00 31.01 253 GLU A CA 1
ATOM 1453 C C . GLU A 1 253 ? 9.519 -20.162 -16.505 1.00 30.09 253 GLU A C 1
ATOM 1454 O O . GLU A 1 253 ? 10.678 -19.906 -16.280 1.00 31.36 253 GLU A O 1
ATOM 1460 N N . LEU A 1 254 ? 8.562 -20.016 -15.594 1.00 28.98 254 LEU A N 1
ATOM 1461 C CA . LEU A 1 254 ? 8.860 -19.546 -14.247 1.00 29.48 254 LEU A CA 1
ATOM 1462 C C . LEU A 1 254 ? 9.435 -20.663 -13.398 1.00 31.00 254 LEU A C 1
ATOM 1463 O O . LEU A 1 254 ? 10.416 -20.474 -12.681 1.00 31.97 254 LEU A O 1
ATOM 1468 N N . ILE A 1 255 ? 8.811 -21.832 -13.494 1.00 31.67 255 ILE A N 1
ATOM 1469 C CA . ILE A 1 255 ? 9.348 -23.051 -12.911 1.00 33.19 255 ILE A CA 1
ATOM 1470 C C . ILE A 1 255 ? 10.786 -23.253 -13.356 1.00 35.44 255 ILE A C 1
ATOM 1471 O O . ILE A 1 255 ? 11.609 -23.650 -12.578 1.00 37.50 255 ILE A O 1
ATOM 1476 N N . LEU A 1 256 ? 11.062 -22.984 -14.633 1.00 36.63 256 LEU A N 1
ATOM 1477 C CA . LEU A 1 256 ? 12.390 -23.179 -15.226 1.00 38.11 256 LEU A CA 1
ATOM 1478 C C . LEU A 1 256 ? 13.305 -21.986 -14.986 1.00 38.99 256 LEU A C 1
ATOM 1479 O O . LEU A 1 256 ? 14.461 -21.990 -15.417 1.00 40.19 256 LEU A O 1
ATOM 1484 N N . LEU A 1 257 ? 12.789 -20.974 -14.290 1.00 38.06 257 LEU A N 1
ATOM 1485 C CA . LEU A 1 257 ? 13.580 -19.812 -13.900 1.00 39.16 257 LEU A CA 1
ATOM 1486 C C . LEU A 1 257 ? 14.296 -19.204 -15.108 1.00 39.83 257 LEU A C 1
ATOM 1487 O O . LEU A 1 257 ? 15.443 -18.786 -15.002 1.00 41.18 257 LEU A O 1
ATOM 1492 N N . GLN A 1 258 ? 13.589 -19.142 -16.240 1.00 38.69 258 GLN A N 1
ATOM 1493 C CA . GLN A 1 258 ? 14.089 -18.535 -17.479 1.00 39.45 258 GLN A CA 1
ATOM 1494 C C . GLN A 1 258 ? 14.176 -17.024 -17.434 1.00 39.82 258 GLN A C 1
ATOM 1495 O O . GLN A 1 258 ? 14.965 -16.438 -18.147 1.00 41.86 258 GLN A O 1
ATOM 1501 N N . GLU A 1 259 ? 13.359 -16.394 -16.613 1.00 38.93 259 GLU A N 1
ATOM 1502 C CA . GLU A 1 259 ? 13.312 -14.929 -16.539 1.00 39.88 259 GLU A CA 1
ATOM 1503 C C . GLU A 1 259 ? 12.829 -14.361 -17.878 1.00 39.82 259 GLU A C 1
ATOM 1504 O O . GLU A 1 259 ? 12.180 -15.075 -18.627 1.00 40.49 259 GLU A O 1
ATOM 1510 N N . ASN A 1 260 ? 13.083 -13.091 -18.174 1.00 41.30 260 ASN A N 1
ATOM 1511 C CA . ASN A 1 260 ? 12.477 -12.440 -19.355 1.00 41.49 260 ASN A CA 1
ATOM 1512 C C . ASN A 1 260 ? 10.984 -12.747 -19.457 1.00 39.07 260 ASN A C 1
ATOM 1513 O O . ASN A 1 260 ? 10.455 -13.055 -20.533 1.00 38.38 260 ASN A O 1
ATOM 1518 N N . TYR A 1 261 ? 10.320 -12.637 -18.305 1.00 36.97 261 TYR A N 1
ATOM 1519 C CA . TYR A 1 261 ? 8.911 -12.943 -18.165 1.00 34.35 261 TYR A CA 1
ATOM 1520 C C . TYR A 1 261 ? 8.013 -11.899 -18.805 1.00 34.19 261 TYR A C 1
ATOM 1521 O O . TYR A 1 261 ? 8.335 -10.714 -18.783 1.00 35.41 261 TYR A O 1
ATOM 1530 N N . THR A 1 262 ? 6.883 -12.351 -19.361 1.00 33.00 262 THR A N 1
ATOM 1531 C CA . THR A 1 262 ? 5.851 -11.469 -19.850 1.00 33.22 262 THR A CA 1
ATOM 1532 C C . THR A 1 262 ? 4.550 -11.669 -19.109 1.00 32.21 262 THR A C 1
ATOM 1533 O O . THR A 1 262 ? 4.423 -12.507 -18.237 1.00 32.11 262 THR A O 1
ATOM 1537 N N . GLU A 1 263 ? 3.564 -10.885 -19.497 1.00 33.31 263 GLU A N 1
ATOM 1538 C CA . GLU A 1 263 ? 2.157 -11.101 -19.154 1.00 32.92 263 GLU A CA 1
ATOM 1539 C C . GLU A 1 263 ? 1.790 -12.578 -19.208 1.00 31.41 263 GLU A C 1
ATOM 1540 O O . GLU A 1 263 ? 0.951 -13.052 -18.452 1.00 30.44 263 GLU A O 1
ATOM 1546 N N . ALA A 1 264 ? 2.445 -13.318 -20.091 1.00 30.94 264 ALA A N 1
ATOM 1547 C CA . ALA A 1 264 ? 2.141 -14.723 -20.250 1.00 29.81 264 ALA A CA 1
ATOM 1548 C C . ALA A 1 264 ? 2.169 -15.511 -18.923 1.00 28.23 264 ALA A C 1
ATOM 1549 O O . ALA A 1 264 ? 1.376 -16.427 -18.733 1.00 27.55 264 ALA A O 1
ATOM 1551 N N . ILE A 1 265 ? 3.032 -15.148 -17.987 1.00 28.23 265 ILE A N 1
ATOM 1552 C CA . ILE A 1 265 ? 3.112 -15.953 -16.748 1.00 27.06 265 ILE A CA 1
ATOM 1553 C C . ILE A 1 265 ? 1.854 -15.891 -15.930 1.00 26.49 265 ILE A C 1
ATOM 1554 O O . ILE A 1 265 ? 1.466 -16.887 -15.297 1.00 27.21 265 ILE A O 1
ATOM 1559 N N . ASP A 1 266 ? 1.226 -14.721 -15.917 1.00 26.46 266 ASP A N 1
ATOM 1560 C CA . ASP A 1 266 ? -0.008 -14.528 -15.163 1.00 25.38 266 ASP A CA 1
ATOM 1561 C C . ASP A 1 266 ? -1.172 -15.190 -15.889 1.00 25.02 266 ASP A C 1
ATOM 1562 O O . ASP A 1 266 ? -2.090 -15.718 -15.249 1.00 24.79 266 ASP A O 1
ATOM 1567 N N . VAL A 1 267 ? -1.125 -15.191 -17.222 1.00 24.71 267 VAL A N 1
ATOM 1568 C CA . VAL A 1 267 ? -2.154 -15.846 -18.005 1.00 24.23 267 VAL A CA 1
ATOM 1569 C C . VAL A 1 267 ? -2.190 -17.344 -17.703 1.00 25.56 267 VAL A C 1
ATOM 1570 O O . VAL A 1 267 ? -3.269 -17.948 -17.566 1.00 26.02 267 VAL A O 1
ATOM 1574 N N . TRP A 1 268 ? -1.011 -17.938 -17.572 1.00 26.35 268 TRP A N 1
ATOM 1575 C CA . TRP A 1 268 ? -0.912 -19.340 -17.216 1.00 26.99 268 TRP A CA 1
ATOM 1576 C C . TRP A 1 268 ? -1.587 -19.585 -15.897 1.00 26.79 268 TRP A C 1
ATOM 1577 O O . TRP A 1 268 ? -2.424 -20.469 -15.776 1.00 27.50 268 TRP A O 1
ATOM 1588 N N . SER A 1 269 ? -1.193 -18.796 -14.896 1.00 26.87 269 SER A N 1
ATOM 1589 C CA . SER A 1 269 ? -1.738 -18.931 -13.551 1.00 25.99 269 SER A CA 1
ATOM 1590 C C . SER A 1 269 ? -3.246 -18.804 -13.571 1.00 26.39 269 SER A C 1
ATOM 1591 O O . SER A 1 269 ? -3.943 -19.567 -12.886 1.00 26.92 269 SER A O 1
ATOM 1594 N N . ILE A 1 270 ? -3.763 -17.846 -14.346 1.00 26.34 270 ILE A N 1
ATOM 1595 C CA . ILE A 1 270 ? -5.210 -17.675 -14.449 1.00 26.63 270 ILE A CA 1
ATOM 1596 C C . ILE A 1 270 ? -5.849 -18.910 -15.099 1.00 27.28 270 ILE A C 1
ATOM 1597 O O . ILE A 1 270 ? -6.960 -19.296 -14.758 1.00 28.15 270 ILE A O 1
ATOM 1602 N N . GLY A 1 271 ? -5.140 -19.519 -16.035 1.00 27.40 271 GLY A N 1
ATOM 1603 C CA . GLY A 1 271 ? -5.605 -20.741 -16.676 1.00 28.35 271 GLY A CA 1
ATOM 1604 C C . GLY A 1 271 ? -5.752 -21.857 -15.652 1.00 28.53 271 GLY A C 1
ATOM 1605 O O . GLY A 1 271 ? -6.741 -22.584 -15.648 1.00 29.15 271 GLY A O 1
ATOM 1606 N N . CYS A 1 272 ? -4.766 -21.977 -14.767 1.00 28.00 272 CYS A N 1
ATOM 1607 C CA . CYS A 1 272 ? -4.829 -22.952 -13.667 1.00 28.35 272 CYS A CA 1
ATOM 1608 C C . CYS A 1 272 ? -6.019 -22.704 -12.727 1.00 28.04 272 CYS A C 1
ATOM 1609 O O . CYS A 1 272 ? -6.732 -23.613 -12.367 1.00 29.07 272 CYS A O 1
ATOM 1612 N N . ILE A 1 273 ? -6.249 -21.456 -12.374 1.00 27.75 273 ILE A N 1
ATOM 1613 C CA . ILE A 1 273 ? -7.432 -21.083 -11.591 1.00 28.11 273 ILE A CA 1
ATOM 1614 C C . ILE A 1 273 ? -8.721 -21.389 -12.360 1.00 28.93 273 ILE A C 1
ATOM 1615 O O . ILE A 1 273 ? -9.684 -21.882 -11.790 1.00 30.34 273 ILE A O 1
ATOM 1620 N N . PHE A 1 274 ? -8.710 -21.159 -13.665 1.00 28.96 274 PHE A N 1
ATOM 1621 C CA . PHE A 1 274 ? -9.862 -21.464 -14.506 1.00 29.78 274 PHE A CA 1
ATOM 1622 C C . PHE A 1 274 ? -10.245 -22.954 -14.391 1.00 31.28 274 PHE A C 1
ATOM 1623 O O . PHE A 1 274 ? -11.436 -23.305 -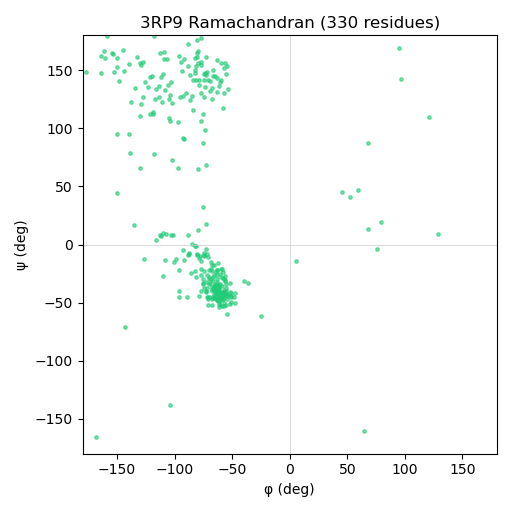14.250 1.00 32.48 274 PHE A O 1
ATOM 1631 N N . ALA A 1 275 ? -9.239 -23.831 -14.386 1.00 30.92 275 ALA A N 1
ATOM 1632 C CA . ALA A 1 275 ? -9.500 -25.264 -14.236 1.00 31.65 275 ALA A CA 1
ATOM 1633 C C . ALA A 1 275 ? -10.181 -25.581 -12.931 1.00 32.32 275 ALA A C 1
ATOM 1634 O O . ALA A 1 275 ? -10.973 -26.503 -12.875 1.00 34.42 275 ALA A O 1
ATOM 1636 N N . GLU A 1 276 ? -9.875 -24.850 -11.868 1.00 31.64 276 GLU A N 1
ATOM 1637 C CA . GLU A 1 276 ? -10.531 -25.128 -10.598 1.00 33.11 276 GLU A CA 1
ATOM 1638 C C . GLU A 1 276 ? -11.939 -24.552 -10.641 1.00 33.77 276 GLU A C 1
ATOM 1639 O O . GLU A 1 276 ? -12.879 -25.215 -10.191 1.00 35.75 276 GLU A O 1
ATOM 1645 N N . LEU A 1 277 ? -12.103 -23.358 -11.218 1.00 32.96 277 LEU A N 1
ATOM 1646 C CA . LEU A 1 277 ? -13.456 -22.799 -11.410 1.00 33.99 277 LEU A CA 1
ATOM 1647 C C . LEU A 1 277 ? -14.358 -23.790 -12.155 1.00 35.98 277 LEU A C 1
ATOM 1648 O O . LEU A 1 277 ? -15.483 -24.019 -11.748 1.00 37.01 277 LEU A O 1
ATOM 1653 N N . LEU A 1 278 ? -13.838 -24.408 -13.213 1.00 36.23 278 LEU A N 1
ATOM 1654 C CA . LEU A 1 278 ? -14.638 -25.334 -14.001 1.00 38.46 278 LEU A CA 1
ATOM 1655 C C . LEU A 1 278 ? -15.001 -26.595 -13.210 1.00 40.93 278 LEU A C 1
ATOM 1656 O O . LEU A 1 278 ? -16.025 -27.243 -13.476 1.00 42.58 278 LEU A O 1
ATOM 1661 N N . ASN A 1 279 ? -14.153 -26.951 -12.250 1.00 41.15 279 ASN A N 1
ATOM 1662 C CA . ASN A 1 279 ? -14.433 -28.084 -11.376 1.00 42.97 279 ASN A CA 1
ATOM 1663 C C . ASN A 1 279 ? -15.532 -27.779 -10.377 1.00 44.50 279 ASN A C 1
ATOM 1664 O O . ASN A 1 279 ? -15.909 -28.663 -9.624 1.00 46.74 279 ASN A O 1
ATOM 1669 N N . MET A 1 280 ? -16.046 -26.547 -10.348 1.00 43.96 280 MET A N 1
ATOM 1670 C CA . MET A 1 280 ? -17.173 -26.206 -9.461 1.00 45.67 280 MET A CA 1
ATOM 1671 C C . MET A 1 280 ? -18.543 -26.613 -10.037 1.00 48.39 280 MET A C 1
ATOM 1672 O O . MET A 1 280 ? -19.588 -26.422 -9.392 1.00 49.82 280 MET A O 1
ATOM 1677 N N . ILE A 1 281 ? -18.536 -27.184 -11.240 1.00 49.01 281 ILE A N 1
ATOM 1678 C CA . ILE A 1 281 ? -19.758 -27.655 -11.875 1.00 51.73 281 ILE A CA 1
ATOM 1679 C C . ILE A 1 281 ? -20.001 -29.106 -11.488 1.00 54.29 281 ILE A C 1
ATOM 1680 O O . ILE A 1 281 ? -19.102 -29.934 -11.601 1.00 54.41 281 ILE A O 1
ATOM 1685 N N . LYS A 1 282 ? -21.223 -29.400 -11.041 1.00 57.22 282 LYS A N 1
ATOM 1686 C CA . LYS A 1 282 ? -21.600 -30.729 -10.563 1.00 59.94 282 LYS A CA 1
ATOM 1687 C C . LYS A 1 282 ? -21.183 -31.821 -11.528 1.00 60.51 282 LYS A C 1
ATOM 1688 O O . LYS A 1 282 ? -20.634 -32.836 -11.111 1.00 61.30 282 LYS A O 1
ATOM 1690 N N . GLU A 1 283 ? -21.430 -31.598 -12.817 1.00 60.55 283 GLU A N 1
ATOM 1691 C CA . GLU A 1 283 ? -21.202 -32.624 -13.850 1.00 61.92 283 GLU A CA 1
ATOM 1692 C C . GLU A 1 283 ? -19.717 -32.866 -14.204 1.00 59.62 283 GLU A C 1
ATOM 1693 O O . GLU A 1 283 ? -19.404 -33.823 -14.916 1.00 61.11 283 GLU A O 1
ATOM 1699 N N . ASN A 1 284 ? -18.811 -32.015 -13.715 1.00 56.45 284 ASN A N 1
ATOM 1700 C CA . ASN A 1 284 ? -17.370 -32.228 -13.895 1.00 54.57 284 ASN A CA 1
ATOM 1701 C C . ASN A 1 284 ? -16.733 -32.913 -12.697 1.00 54.95 284 ASN A C 1
ATOM 1702 O O . ASN A 1 284 ? -15.834 -33.744 -12.867 1.00 54.85 284 ASN A O 1
ATOM 1707 N N . VAL A 1 285 ? -17.160 -32.523 -11.494 1.00 55.32 285 VAL A N 1
ATOM 1708 C CA . VAL A 1 285 ? -16.722 -33.180 -10.252 1.00 56.37 285 VAL A CA 1
ATOM 1709 C C . VAL A 1 285 ? -17.926 -33.343 -9.328 1.00 59.29 285 VAL A C 1
ATOM 1710 O O . VAL A 1 285 ? -18.612 -32.369 -9.006 1.00 58.69 285 VAL A O 1
ATOM 1714 N N . ALA A 1 286 ? -18.188 -34.593 -8.941 1.00 62.89 286 ALA A N 1
ATOM 1715 C CA . ALA A 1 286 ? -19.385 -34.967 -8.192 1.00 66.18 286 ALA A CA 1
ATOM 1716 C C . ALA A 1 286 ? -19.398 -34.473 -6.734 1.00 66.85 286 ALA A C 1
ATOM 1717 O O . ALA A 1 286 ? -20.378 -33.858 -6.287 1.00 67.54 286 ALA A O 1
ATOM 1719 N N . TYR A 1 287 ? -18.332 -34.769 -5.989 1.00 66.72 287 TYR A N 1
ATOM 1720 C CA . TYR A 1 287 ? -18.249 -34.373 -4.584 1.00 67.50 287 TYR A CA 1
ATOM 1721 C C . TYR A 1 287 ? -17.145 -33.353 -4.397 1.00 63.50 287 TYR A C 1
ATOM 1722 O O . TYR A 1 287 ? -16.046 -33.522 -4.915 1.00 61.90 287 TYR A O 1
ATOM 1731 N N . HIS A 1 288 ? -17.446 -32.316 -3.622 1.00 62.27 288 HIS A N 1
ATOM 1732 C CA . HIS A 1 288 ? -16.538 -31.203 -3.410 1.00 59.14 288 HIS A CA 1
ATOM 1733 C C . HIS A 1 288 ? -15.147 -31.602 -2.870 1.00 58.47 288 HIS A C 1
ATOM 1734 O O . HIS A 1 288 ? -14.153 -30.953 -3.180 1.00 55.82 288 HIS A O 1
ATOM 1741 N N . ALA A 1 289 ? -15.065 -32.662 -2.074 1.00 61.11 289 ALA A N 1
ATOM 1742 C CA . ALA A 1 289 ? -13.770 -33.094 -1.534 1.00 60.98 289 ALA A CA 1
ATOM 1743 C C . ALA A 1 289 ? -12.826 -33.646 -2.611 1.00 59.37 289 ALA A C 1
ATOM 1744 O O . ALA A 1 289 ? -11.616 -33.687 -2.408 1.00 58.79 289 ALA A O 1
ATOM 1746 N N . ASP A 1 290 ? -13.379 -34.074 -3.748 1.00 58.82 290 ASP A N 1
ATOM 1747 C CA . ASP A 1 290 ? -12.566 -34.544 -4.877 1.00 57.07 290 ASP A CA 1
ATOM 1748 C C . ASP A 1 290 ? -11.940 -33.403 -5.719 1.00 53.32 290 ASP A C 1
ATOM 1749 O O . ASP A 1 290 ? -11.068 -33.649 -6.551 1.00 52.25 290 ASP A O 1
ATOM 1754 N N . ARG A 1 291 ? -12.360 -32.161 -5.508 1.00 51.44 291 ARG A N 1
ATOM 1755 C CA . ARG A 1 291 ? -11.831 -31.051 -6.306 1.00 48.25 291 ARG A CA 1
ATOM 1756 C C . ARG A 1 291 ? -10.374 -30.808 -5.952 1.00 46.90 291 ARG A C 1
ATOM 1757 O O . ARG A 1 291 ? -9.965 -30.918 -4.802 1.00 48.51 291 ARG A O 1
ATOM 1765 N N . GLY A 1 292 ? -9.569 -30.517 -6.952 1.00 45.25 292 GLY A N 1
ATOM 1766 C CA . GLY A 1 292 ? -8.178 -30.151 -6.707 1.00 43.99 292 GLY A CA 1
ATOM 1767 C C . GLY A 1 292 ? -7.577 -29.367 -7.858 1.00 41.53 292 GLY A C 1
ATOM 1768 O O . GLY A 1 292 ? -8.245 -29.108 -8.861 1.00 40.69 292 GLY A O 1
ATOM 1769 N N . PRO A 1 293 ? -6.306 -28.978 -7.709 1.00 40.10 293 PRO A N 1
ATOM 1770 C CA . PRO A 1 293 ? -5.631 -28.221 -8.715 1.00 37.85 293 PRO A CA 1
ATOM 1771 C C . PRO A 1 293 ? -5.327 -29.082 -9.911 1.00 37.87 293 PRO A C 1
ATOM 1772 O O . PRO A 1 293 ? -5.050 -30.250 -9.749 1.00 39.87 293 PRO A O 1
ATOM 1776 N N . LEU A 1 294 ? -5.317 -28.487 -11.094 1.00 36.27 294 LEU A N 1
ATOM 1777 C CA . LEU A 1 294 ? -5.083 -29.237 -12.316 1.00 36.87 294 LEU A CA 1
ATOM 1778 C C . LEU A 1 294 ? -3.685 -29.854 -12.385 1.00 37.27 294 LEU A C 1
ATOM 1779 O O . LEU A 1 294 ? -3.543 -30.975 -12.842 1.00 39.56 294 LEU A O 1
ATOM 1784 N N . PHE A 1 295 ? -2.665 -29.121 -11.946 1.00 36.76 295 PHE A N 1
ATOM 1785 C CA . PHE A 1 295 ? -1.260 -29.573 -12.017 1.00 37.59 295 PHE A CA 1
ATOM 1786 C C . PHE A 1 295 ? -0.643 -29.695 -10.624 1.00 38.62 295 PHE A C 1
ATOM 1787 O O . PHE A 1 295 ? 0.122 -28.826 -10.204 1.00 37.98 295 PHE A O 1
ATOM 1795 N N . PRO A 1 296 ? -0.953 -30.768 -9.899 1.00 41.09 296 PRO A N 1
ATOM 1796 C CA . PRO A 1 296 ? -0.346 -30.856 -8.551 1.00 42.84 296 PRO A CA 1
ATOM 1797 C C . PRO A 1 296 ? 1.134 -31.295 -8.559 1.00 43.92 296 PRO A C 1
ATOM 1798 O O . PRO A 1 296 ? 1.439 -32.479 -8.403 1.00 47.05 296 PRO A O 1
ATOM 1802 N N . THR A 1 317 ? 14.384 -28.377 -7.151 1.00 70.15 317 THR A N 1
ATOM 1803 C CA . THR A 1 317 ? 14.926 -29.375 -8.082 1.00 71.05 317 THR A CA 1
ATOM 1804 C C . THR A 1 317 ? 13.968 -30.575 -8.245 1.00 70.78 317 THR A C 1
ATOM 1805 O O . THR A 1 317 ? 13.484 -30.838 -9.357 1.00 69.46 317 THR A O 1
ATOM 1807 N N . ARG A 1 318 ? 13.701 -31.298 -7.146 1.00 71.87 318 ARG A N 1
ATOM 1808 C CA . ARG A 1 318 ? 12.751 -32.442 -7.151 1.00 71.41 318 ARG A CA 1
ATOM 1809 C C . ARG A 1 318 ? 11.308 -31.963 -7.335 1.00 67.57 318 ARG A C 1
ATOM 1810 O O . ARG A 1 318 ? 10.556 -32.531 -8.123 1.00 66.51 318 ARG A O 1
ATOM 1812 N N . GLY A 1 319 ?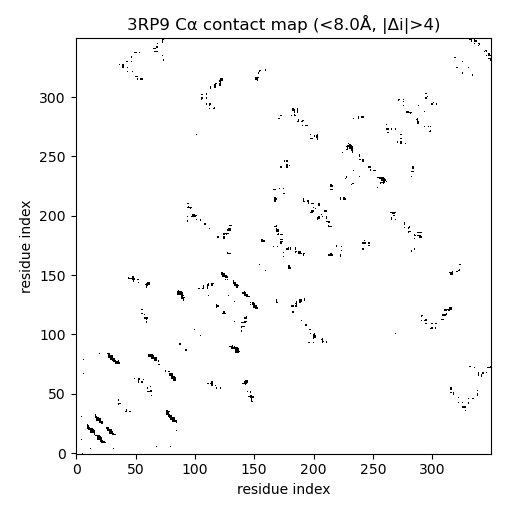 10.939 -30.911 -6.606 1.00 65.43 319 GLY A N 1
ATOM 1813 C CA . GLY A 1 319 ? 9.604 -30.325 -6.687 1.00 61.83 319 GLY A CA 1
ATOM 1814 C C . GLY A 1 319 ? 9.329 -29.739 -8.060 1.00 58.73 319 GLY A C 1
ATOM 1815 O O . GLY A 1 319 ? 8.221 -29.878 -8.594 1.00 57.18 319 GLY A O 1
ATOM 1816 N N . ASN A 1 320 ? 10.337 -29.081 -8.629 1.00 57.58 320 ASN A N 1
ATOM 1817 C CA . ASN A 1 320 ? 10.230 -28.507 -9.977 1.00 54.87 320 ASN A CA 1
ATOM 1818 C C . ASN A 1 320 ? 10.087 -29.561 -11.076 1.00 54.25 320 ASN A C 1
ATOM 1819 O O . ASN A 1 320 ? 9.315 -29.377 -12.026 1.00 52.52 320 ASN A O 1
ATOM 1824 N N . ARG A 1 321 ? 10.812 -30.662 -10.940 1.00 55.34 321 ARG A N 1
ATOM 1825 C CA . ARG A 1 321 ? 10.740 -31.734 -11.914 1.00 55.56 321 ARG A CA 1
ATOM 1826 C C . ARG A 1 321 ? 9.356 -32.396 -11.935 1.00 54.15 321 ARG A C 1
ATOM 1827 O O . ARG A 1 321 ? 8.812 -32.614 -13.011 1.00 53.39 321 ARG A O 1
ATOM 1835 N N . ASP A 1 322 ? 8.786 -32.719 -10.774 1.00 53.76 322 ASP A N 1
ATOM 1836 C CA . ASP A 1 322 ? 7.451 -33.349 -10.749 1.00 52.86 322 ASP A CA 1
ATOM 1837 C C . ASP A 1 322 ? 6.387 -32.374 -11.254 1.00 48.98 322 ASP A C 1
ATOM 1838 O O . ASP A 1 322 ? 5.398 -32.779 -11.843 1.00 47.95 322 ASP A O 1
ATOM 1843 N N . GLN A 1 323 ? 6.608 -31.088 -11.023 1.00 46.78 323 GLN A N 1
ATOM 1844 C CA . GLN A 1 323 ? 5.678 -30.065 -11.468 1.00 44.03 323 GLN A CA 1
ATOM 1845 C C . GLN A 1 323 ? 5.706 -30.013 -12.994 1.00 43.01 323 GLN A C 1
ATOM 1846 O O . GLN A 1 323 ? 4.653 -30.121 -13.625 1.00 42.35 323 GLN A O 1
ATOM 1852 N N . LEU A 1 324 ? 6.898 -29.891 -13.588 1.00 42.91 324 LEU A N 1
ATOM 1853 C CA . LEU A 1 324 ? 7.024 -29.998 -15.054 1.00 42.17 324 LEU A CA 1
ATOM 1854 C C . LEU A 1 324 ? 6.484 -31.345 -15.576 1.00 43.20 324 LEU A C 1
ATOM 1855 O O . LEU A 1 324 ? 5.828 -31.399 -16.609 1.00 42.42 324 LEU A O 1
ATOM 1860 N N . ASN A 1 325 ? 6.762 -32.423 -14.856 1.00 45.40 325 ASN A N 1
ATOM 1861 C CA . ASN A 1 325 ? 6.324 -33.762 -15.271 1.00 47.55 325 ASN A CA 1
ATOM 1862 C C . ASN A 1 325 ? 4.806 -33.856 -15.301 1.00 46.34 325 ASN A C 1
ATOM 1863 O O . ASN A 1 325 ? 4.219 -34.323 -16.273 1.00 46.73 325 ASN A O 1
ATOM 1868 N N . VAL A 1 326 ? 4.166 -33.392 -14.240 1.00 45.40 326 VAL A N 1
ATOM 1869 C CA . VAL A 1 326 ? 2.716 -33.405 -14.204 1.00 44.79 326 VAL A CA 1
ATOM 1870 C C . VAL A 1 326 ? 2.136 -32.528 -15.331 1.00 42.98 326 VAL A C 1
ATOM 1871 O O . VAL A 1 326 ? 1.192 -32.943 -15.988 1.00 43.12 326 VAL A O 1
ATOM 1875 N N . ILE A 1 327 ? 2.703 -31.341 -15.566 1.00 41.36 327 ILE A N 1
ATOM 1876 C CA . ILE A 1 327 ? 2.263 -30.512 -16.686 1.00 40.17 327 ILE A CA 1
ATOM 1877 C C . ILE A 1 327 ? 2.376 -31.289 -18.014 1.00 41.84 327 ILE A C 1
ATOM 1878 O O . ILE A 1 327 ? 1.457 -31.239 -18.837 1.00 41.48 327 ILE A O 1
ATOM 1883 N N . PHE A 1 328 ? 3.471 -32.036 -18.194 1.00 43.79 328 PHE A N 1
ATOM 1884 C CA . PHE A 1 328 ? 3.691 -32.791 -19.434 1.00 45.78 328 PHE A CA 1
ATOM 1885 C C . PHE A 1 328 ? 2.763 -33.993 -19.560 1.00 47.34 328 PHE A C 1
ATOM 1886 O O . PHE A 1 328 ? 2.270 -34.291 -20.632 1.00 47.79 328 PHE A O 1
ATOM 1894 N N . ASN A 1 329 ? 2.490 -34.667 -18.463 1.00 48.77 329 ASN A N 1
ATOM 1895 C CA . ASN A 1 329 ? 1.544 -35.781 -18.513 1.00 51.01 329 ASN A CA 1
ATOM 1896 C C . ASN A 1 329 ? 0.146 -35.420 -19.049 1.00 49.84 329 ASN A C 1
ATOM 1897 O O . ASN A 1 329 ? -0.513 -36.274 -19.652 1.00 51.51 329 ASN A O 1
ATOM 1902 N N . ILE A 1 330 ? -0.281 -34.172 -18.833 1.00 47.70 330 ILE A N 1
ATOM 1903 C CA . ILE A 1 330 ? -1.624 -33.681 -19.226 1.00 46.86 330 ILE A CA 1
ATOM 1904 C C . ILE A 1 330 ? -1.635 -32.961 -20.576 1.00 45.96 330 ILE A C 1
ATOM 1905 O O . ILE A 1 330 ? -2.532 -33.206 -21.382 1.00 47.10 330 ILE A O 1
ATOM 1910 N N . LEU A 1 331 ? -0.668 -32.075 -20.813 1.00 44.40 331 LEU A N 1
ATOM 1911 C CA . LEU A 1 331 ? -0.614 -31.285 -22.067 1.00 43.91 331 LEU A CA 1
ATOM 1912 C C . LEU A 1 331 ? 0.354 -31.856 -23.107 1.00 45.34 331 LEU A C 1
ATOM 1913 O O . LEU A 1 331 ? 0.348 -31.440 -24.271 1.00 45.20 331 LEU A O 1
ATOM 1918 N N . GLY A 1 332 ? 1.191 -32.801 -22.674 1.00 46.57 332 GLY A N 1
ATOM 1919 C CA . GLY A 1 332 ? 2.193 -33.419 -23.524 1.00 47.97 332 GLY A CA 1
ATOM 1920 C C . GLY A 1 332 ? 3.507 -32.703 -23.346 1.00 47.39 332 GLY A C 1
ATOM 1921 O O . GLY A 1 332 ? 3.556 -31.646 -22.717 1.00 45.75 332 GLY A O 1
ATOM 1922 N N . THR A 1 333 ? 4.579 -33.282 -23.888 1.00 49.32 333 THR A N 1
ATOM 1923 C CA . THR A 1 333 ? 5.871 -32.595 -23.943 1.00 49.19 333 THR A CA 1
ATOM 1924 C C . THR A 1 333 ? 5.826 -31.554 -25.079 1.00 48.60 333 THR A C 1
ATOM 1925 O O . THR A 1 333 ? 5.008 -31.662 -25.979 1.00 49.16 333 THR A O 1
ATOM 1929 N N . PRO A 1 334 ? 6.672 -30.522 -25.018 1.00 48.04 334 PRO A N 1
ATOM 1930 C CA . PRO A 1 334 ? 6.610 -29.484 -26.045 1.00 48.04 334 PRO A CA 1
ATOM 1931 C C . PRO A 1 334 ? 7.315 -29.835 -27.359 1.00 50.47 334 PRO A C 1
ATOM 1932 O O . PRO A 1 334 ? 8.095 -30.787 -27.414 1.00 52.55 334 PRO A O 1
ATOM 1936 N N . SER A 1 335 ? 7.009 -29.057 -28.402 1.00 50.97 335 SER A N 1
ATOM 1937 C CA . SER A 1 335 ? 7.632 -29.159 -29.731 1.00 53.07 335 SER A CA 1
ATOM 1938 C C . SER A 1 335 ? 9.103 -28.938 -29.601 1.00 54.20 335 SER A C 1
ATOM 1939 O O . SER A 1 335 ? 9.537 -28.247 -28.687 1.00 52.94 335 SER A O 1
ATOM 1942 N N . GLU A 1 336 ? 9.867 -29.448 -30.557 1.00 57.07 336 GLU A N 1
ATOM 1943 C CA . GLU A 1 336 ? 11.269 -29.069 -30.665 1.00 58.61 336 GLU A CA 1
ATOM 1944 C C . GLU A 1 336 ? 11.318 -27.562 -30.867 1.00 57.44 336 GLU A C 1
ATOM 1945 O O . GLU A 1 336 ? 12.160 -26.863 -30.298 1.00 57.00 336 GLU A O 1
ATOM 1951 N N . GLU A 1 337 ? 10.400 -27.078 -31.697 1.00 57.03 337 GLU A N 1
ATOM 1952 C CA . GLU A 1 337 ? 10.255 -25.654 -31.957 1.00 56.28 337 GLU A CA 1
ATOM 1953 C C . GLU A 1 337 ? 10.070 -24.859 -30.650 1.00 52.35 337 GLU A C 1
ATOM 1954 O O . GLU A 1 337 ? 10.750 -23.855 -30.439 1.00 52.02 337 GLU A O 1
ATOM 1960 N N . ASP A 1 338 ? 9.186 -25.342 -29.783 1.00 65.29 338 ASP A N 1
ATOM 1961 C CA . ASP A 1 338 ? 8.844 -24.656 -28.535 1.00 62.27 338 ASP A CA 1
ATOM 1962 C C . ASP A 1 338 ? 9.928 -24.801 -27.472 1.00 58.35 338 ASP A C 1
ATOM 1963 O O . ASP A 1 338 ? 10.098 -23.930 -26.623 1.00 58.26 338 ASP A O 1
ATOM 1968 N N . ILE A 1 339 ? 10.653 -25.909 -27.512 1.00 55.84 339 ILE A N 1
ATOM 1969 C CA . ILE A 1 339 ? 11.817 -26.076 -26.660 1.00 53.57 339 ILE A CA 1
ATOM 1970 C C . ILE A 1 339 ? 12.861 -25.045 -27.059 1.00 56.84 339 ILE A C 1
ATOM 1971 O O . ILE A 1 339 ? 13.539 -24.462 -26.205 1.00 56.79 339 ILE A O 1
ATOM 1976 N N . GLU A 1 340 ? 12.966 -24.816 -28.370 1.00 60.33 340 GLU A N 1
ATOM 1977 C CA . GLU A 1 340 ? 13.949 -23.899 -28.937 1.00 64.54 340 GLU A CA 1
ATOM 1978 C C . GLU A 1 340 ? 13.709 -22.440 -28.542 1.00 66.95 340 GLU A C 1
ATOM 1979 O O . GLU A 1 340 ? 14.650 -21.648 -28.499 1.00 70.09 340 GLU A O 1
ATOM 1985 N N . ALA A 1 341 ? 12.455 -22.094 -28.249 1.00 65.72 341 ALA A N 1
ATOM 1986 C CA . ALA A 1 341 ? 12.097 -20.727 -27.858 1.00 68.87 341 ALA A CA 1
ATOM 1987 C C . ALA A 1 341 ? 12.342 -20.432 -26.376 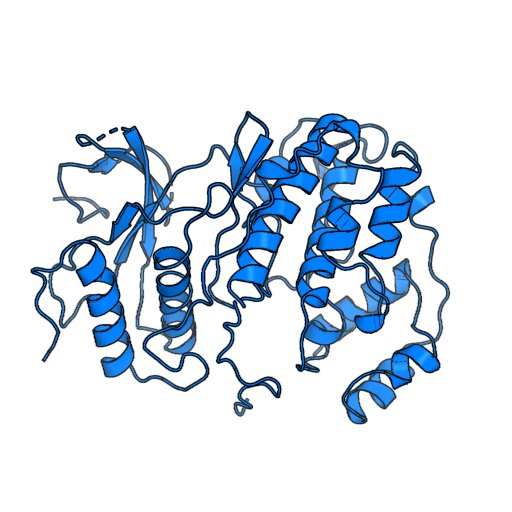1.00 65.97 341 ALA A C 1
ATOM 1988 O O . ALA A 1 341 ? 12.085 -19.324 -25.922 1.00 68.90 341 ALA A O 1
ATOM 1990 N N . LEU A 1 342 ? 12.809 -21.425 -25.624 1.00 61.20 342 LEU A N 1
ATOM 1991 C CA . LEU A 1 342 ? 13.327 -21.202 -24.277 1.00 60.02 342 LEU A CA 1
ATOM 1992 C C . LEU A 1 342 ? 14.558 -20.308 -24.355 1.00 65.45 342 LEU A C 1
ATOM 1993 O O . LEU A 1 342 ? 15.356 -20.415 -25.293 1.00 68.09 342 LEU A O 1
ATOM 1998 N N . GLU A 1 343 ? 14.712 -19.431 -23.364 1.00 67.84 343 GLU A N 1
ATOM 1999 C CA . GLU A 1 343 ? 15.788 -18.434 -23.363 1.00 73.91 343 GLU A CA 1
ATOM 2000 C C . GLU A 1 343 ? 17.200 -19.049 -23.211 1.00 73.92 343 GLU A C 1
ATOM 2001 O O . GLU A 1 343 ? 18.156 -18.587 -23.837 1.00 78.87 343 GLU A O 1
ATOM 2007 N N . LYS A 1 344 ? 17.310 -20.106 -22.407 1.00 69.24 344 LYS A N 1
ATOM 2008 C CA . LYS A 1 344 ? 18.605 -20.600 -21.953 1.00 69.79 344 LYS A CA 1
ATOM 2009 C C . LYS A 1 344 ? 18.884 -22.008 -22.477 1.00 66.70 344 LYS A C 1
ATOM 2010 O O . LYS A 1 344 ? 18.017 -22.886 -22.430 1.00 62.78 344 LYS A O 1
ATOM 2016 N N . GLU A 1 345 ? 20.096 -22.204 -22.996 1.00 69.75 345 GLU A N 1
ATOM 2017 C CA . GLU A 1 345 ? 20.516 -23.481 -23.578 1.00 67.78 345 GLU A CA 1
ATOM 2018 C C . GLU A 1 345 ? 20.427 -24.645 -22.582 1.00 64.11 345 GLU A C 1
ATOM 2019 O O . GLU A 1 345 ? 19.954 -25.729 -22.928 1.00 61.04 345 GLU A O 1
ATOM 2021 N N . ASP A 1 346 ? 20.868 -24.421 -21.347 1.00 65.34 346 ASP A N 1
ATOM 2022 C CA . ASP A 1 346 ? 20.794 -25.460 -20.315 1.00 63.48 346 ASP A CA 1
ATOM 2023 C C . ASP A 1 346 ? 19.376 -25.991 -20.081 1.00 59.53 346 ASP A C 1
ATOM 2024 O O . ASP A 1 346 ? 19.200 -27.186 -19.886 1.00 58.34 346 ASP A O 1
ATOM 2029 N N . ALA A 1 347 ? 18.378 -25.113 -20.108 1.00 58.76 347 ALA A N 1
ATOM 2030 C CA . ALA A 1 347 ? 16.974 -25.514 -19.965 1.00 55.90 347 ALA A CA 1
ATOM 2031 C C . ALA A 1 347 ? 16.530 -26.381 -21.122 1.00 54.23 347 ALA A C 1
ATOM 2032 O O . ALA A 1 347 ? 15.742 -27.292 -20.953 1.00 52.34 347 ALA A O 1
ATOM 2034 N N . LYS A 1 348 ? 17.039 -26.093 -22.307 1.00 56.47 348 LYS A N 1
ATOM 2035 C CA . LYS A 1 348 ? 16.695 -26.885 -23.489 1.00 56.27 348 LYS A CA 1
ATOM 2036 C C . LYS A 1 348 ? 17.128 -28.345 -23.345 1.00 55.71 348 LYS A C 1
ATOM 2037 O O . LYS A 1 348 ? 16.337 -29.255 -23.620 1.00 54.73 348 LYS A O 1
ATOM 2043 N N . ARG A 1 349 ? 18.368 -28.575 -22.906 1.00 57.66 349 ARG A N 1
ATOM 2044 C CA . ARG A 1 349 ? 18.877 -29.946 -22.760 1.00 58.15 349 ARG A CA 1
ATOM 2045 C C . ARG A 1 349 ? 18.064 -30.676 -21.695 1.00 56.97 349 ARG A C 1
ATOM 2046 O O . ARG A 1 349 ? 17.759 -31.860 -21.832 1.00 57.65 349 ARG A O 1
ATOM 2048 N N . TYR A 1 350 ? 17.688 -29.940 -20.655 1.00 56.69 350 TYR A N 1
ATOM 2049 C CA . TYR A 1 350 ? 16.903 -30.469 -19.548 1.00 56.32 350 TYR A CA 1
ATOM 2050 C C . TYR A 1 350 ? 15.486 -30.864 -19.961 1.00 54.37 350 TYR A C 1
ATOM 2051 O O . TYR A 1 350 ? 15.003 -31.924 -19.574 1.00 55.15 350 TYR A O 1
ATOM 2060 N N . ILE A 1 351 ? 14.808 -30.016 -20.726 1.00 52.64 351 ILE A N 1
ATOM 2061 C CA . ILE A 1 351 ? 13.455 -30.351 -21.180 1.00 51.37 351 ILE A CA 1
ATOM 2062 C C . ILE A 1 351 ? 13.478 -31.477 -22.200 1.00 51.83 351 ILE A C 1
ATOM 2063 O O . ILE A 1 351 ? 12.513 -32.234 -22.295 1.00 51.97 351 ILE A O 1
ATOM 2068 N N . ARG A 1 352 ? 14.575 -31.607 -22.948 1.00 53.01 352 ARG A N 1
ATOM 2069 C CA . ARG A 1 352 ? 14.715 -32.724 -23.890 1.00 54.79 352 ARG A CA 1
ATOM 2070 C C . ARG A 1 352 ? 15.002 -34.081 -23.227 1.00 56.69 352 ARG A C 1
ATOM 2071 O O . ARG A 1 352 ? 14.976 -35.116 -23.897 1.00 58.40 352 ARG A O 1
ATOM 2079 N N . ILE A 1 353 ? 15.269 -34.087 -21.924 1.00 57.38 353 ILE A N 1
ATOM 2080 C CA . ILE A 1 353 ? 15.500 -35.340 -21.185 1.00 60.70 353 ILE A CA 1
ATOM 2081 C C . ILE A 1 353 ? 14.198 -36.042 -20.795 1.00 61.90 353 ILE A C 1
ATOM 2082 O O . ILE A 1 353 ? 14.170 -37.267 -20.649 1.00 65.14 353 ILE A O 1
ATOM 2087 N N . PHE A 1 354 ? 13.136 -35.257 -20.623 1.00 59.95 354 PHE A N 1
ATOM 2088 C CA . PHE A 1 354 ? 11.815 -35.769 -20.255 1.00 61.51 354 PHE A CA 1
ATOM 2089 C C . PHE A 1 354 ? 11.264 -36.588 -21.414 1.00 62.93 354 PHE A C 1
ATOM 2090 O O . PHE A 1 354 ? 11.166 -36.062 -22.514 1.00 61.30 354 PHE A O 1
ATOM 2098 N N . PRO A 1 355 ? 10.868 -37.854 -21.178 1.00 67.60 355 PRO A N 1
ATOM 2099 C CA . PRO A 1 355 ? 10.423 -38.691 -22.308 1.00 69.94 355 PRO A CA 1
ATOM 2100 C C . PRO A 1 355 ? 9.259 -38.085 -23.115 1.00 68.29 355 PRO A C 1
ATOM 2101 O O . PRO A 1 355 ? 8.269 -37.663 -22.536 1.00 67.77 355 PRO A O 1
ATOM 2105 N N . LYS A 1 356 ? 9.396 -38.048 -24.443 1.00 70.81 356 LYS A N 1
ATOM 2106 C CA . LYS A 1 356 ? 8.362 -37.478 -25.331 1.00 69.82 356 LYS A CA 1
ATOM 2107 C C . LYS A 1 356 ? 7.004 -38.123 -25.062 1.00 69.17 356 LYS A C 1
ATOM 2108 O O . LYS A 1 356 ? 6.908 -39.335 -24.937 1.00 70.63 356 LYS A O 1
ATOM 2110 N N . ARG A 1 357 ? 5.958 -37.313 -24.947 1.00 67.15 357 ARG A N 1
ATOM 2111 C CA . ARG A 1 357 ? 4.630 -37.852 -24.671 1.00 66.96 357 ARG A CA 1
ATOM 2112 C C . ARG A 1 357 ? 3.500 -36.979 -25.208 1.00 65.86 357 ARG A C 1
ATOM 2113 O O . ARG A 1 357 ? 3.608 -35.745 -25.279 1.00 64.16 357 ARG A O 1
ATOM 2121 N N . GLU A 1 358 ? 2.416 -37.651 -25.580 1.00 67.21 358 GLU A N 1
ATOM 2122 C CA . GLU A 1 358 ? 1.227 -37.001 -26.089 1.00 66.85 358 GLU A CA 1
ATOM 2123 C C . GLU A 1 358 ? 0.428 -36.455 -24.932 1.00 64.70 358 GLU A C 1
ATOM 2124 O O . GLU A 1 358 ? 0.539 -36.932 -23.799 1.00 64.79 358 GLU A O 1
ATOM 2130 N N . GLY A 1 359 ? -0.377 -35.447 -25.224 1.00 63.27 359 GLY A N 1
ATOM 2131 C CA . GLY A 1 359 ? -1.238 -34.841 -24.220 1.00 61.56 359 GLY A CA 1
ATOM 2132 C C . GLY A 1 359 ? -2.615 -35.460 -24.255 1.00 62.03 359 GLY A C 1
ATOM 2133 O O . GLY A 1 359 ? -3.015 -36.041 -25.263 1.00 63.94 359 GLY A O 1
ATOM 2134 N N . THR A 1 360 ? -3.330 -35.357 -23.144 1.00 60.78 360 THR A N 1
ATOM 2135 C CA . THR A 1 360 ? -4.738 -35.693 -23.121 1.00 61.17 360 THR A CA 1
ATOM 2136 C C . THR A 1 360 ? -5.522 -34.501 -23.645 1.00 59.37 360 THR A C 1
ATOM 2137 O O . THR A 1 360 ? -5.030 -33.375 -23.655 1.00 57.86 360 THR A O 1
ATOM 2141 N N . ASP A 1 361 ? -6.751 -34.771 -24.063 1.00 59.72 361 ASP A N 1
ATOM 2142 C CA . ASP A 1 361 ? -7.694 -33.746 -24.477 1.00 58.11 361 ASP A CA 1
ATOM 2143 C C . ASP A 1 361 ? -8.398 -33.197 -23.236 1.00 56.37 361 ASP A C 1
ATOM 2144 O O . ASP A 1 361 ? -9.144 -33.935 -22.570 1.00 57.87 361 ASP A O 1
ATOM 2149 N N . LEU A 1 362 ? -8.181 -31.911 -22.948 1.00 53.38 362 LEU A N 1
ATOM 2150 C CA . LEU A 1 362 ? -8.783 -31.245 -21.787 1.00 51.46 362 LEU A CA 1
ATOM 2151 C C . LEU A 1 362 ? -10.316 -31.173 -21.818 1.00 51.58 362 LEU A C 1
ATOM 2152 O O . LEU A 1 362 ? -10.955 -31.086 -20.767 1.00 51.41 362 LEU A O 1
ATOM 2157 N N . ALA A 1 363 ? -10.901 -31.193 -23.005 1.00 51.59 363 ALA A N 1
ATOM 2158 C CA . ALA A 1 363 ? -12.346 -31.246 -23.129 1.00 52.63 363 ALA A CA 1
ATOM 2159 C C . ALA A 1 363 ? -12.932 -32.449 -22.367 1.00 54.20 363 ALA A C 1
ATOM 2160 O O . ALA A 1 363 ? -14.016 -32.327 -21.774 1.00 54.42 363 ALA A O 1
ATOM 2162 N N . GLU A 1 364 ? -12.222 -33.588 -22.383 1.00 54.77 364 GLU A N 1
ATOM 2163 C CA . GLU A 1 364 ? -12.709 -34.832 -21.737 1.00 56.77 364 GLU A CA 1
ATOM 2164 C C . GLU A 1 364 ? -12.530 -34.799 -20.220 1.00 55.90 364 GLU A C 1
ATOM 2165 O O . GLU A 1 364 ? -13.040 -35.662 -19.501 1.00 57.81 364 GLU A O 1
ATOM 2167 N N . ARG A 1 365 ? -11.801 -33.800 -19.744 1.00 53.35 365 ARG A N 1
ATOM 2168 C CA . ARG A 1 365 ? -11.660 -33.546 -18.326 1.00 52.63 365 ARG A CA 1
ATOM 2169 C C . ARG A 1 365 ? -12.792 -32.674 -17.778 1.00 52.03 365 ARG A C 1
ATOM 2170 O O . ARG A 1 365 ? -13.082 -32.730 -16.584 1.00 52.34 365 ARG A O 1
ATOM 2178 N N . PHE A 1 366 ? -13.424 -31.875 -18.641 1.00 51.35 366 PHE A N 1
ATOM 2179 C CA . PHE A 1 366 ? -14.544 -31.001 -18.243 1.00 50.94 366 PHE A CA 1
ATOM 2180 C C . PHE A 1 366 ? -15.740 -31.159 -19.184 1.00 52.10 366 PHE A C 1
ATOM 2181 O O . PHE A 1 366 ? -16.106 -30.210 -19.879 1.00 52.02 366 PHE A O 1
ATOM 2189 N N . PRO A 1 367 ? -16.368 -32.344 -19.202 1.00 53.58 367 PRO A N 1
ATOM 2190 C CA . PRO A 1 367 ? -17.340 -32.649 -20.255 1.00 54.85 367 PRO A CA 1
ATOM 2191 C C . PRO A 1 367 ? -18.666 -31.876 -20.160 1.00 55.01 367 PRO A C 1
ATOM 2192 O O . PRO A 1 367 ? -19.467 -31.928 -21.096 1.00 56.05 367 PRO A O 1
ATOM 2196 N N . ALA A 1 368 ? -18.896 -31.182 -19.044 1.00 53.75 368 ALA A N 1
ATOM 2197 C CA . ALA A 1 368 ? -20.114 -30.390 -18.850 1.00 54.01 368 ALA A CA 1
ATOM 2198 C C . ALA A 1 368 ? -19.927 -28.950 -19.308 1.00 51.99 368 ALA A C 1
ATOM 2199 O O . ALA A 1 368 ? -20.901 -28.211 -19.430 1.00 53.12 368 ALA A O 1
ATOM 2201 N N . SER A 1 369 ? -18.687 -28.539 -19.548 1.00 49.23 369 SER A N 1
ATOM 2202 C CA . SER A 1 369 ? -18.416 -27.142 -19.838 1.00 47.19 369 SER A CA 1
ATOM 2203 C C . SER A 1 369 ? -18.543 -26.902 -21.320 1.00 47.20 369 SER A C 1
ATOM 2204 O O . SER A 1 369 ? -18.339 -27.808 -22.111 1.00 48.26 369 SER A O 1
ATOM 2207 N N . SER A 1 370 ? -18.866 -25.669 -21.687 1.00 46.50 370 SER A N 1
ATOM 2208 C CA . SER A 1 370 ? -19.113 -25.319 -23.084 1.00 47.33 370 SER A CA 1
ATOM 2209 C C . SER A 1 370 ? -17.818 -25.292 -23.845 1.00 45.67 370 SER A C 1
ATOM 2210 O O . SER A 1 370 ? -16.749 -25.188 -23.243 1.00 44.30 370 SER A O 1
ATOM 2213 N N . ALA A 1 371 ? -17.925 -25.372 -25.171 1.00 46.37 371 ALA A N 1
ATOM 2214 C CA . ALA A 1 371 ? -16.757 -25.342 -26.069 1.00 45.46 371 ALA A CA 1
ATOM 2215 C C . ALA A 1 371 ? -15.953 -24.039 -25.958 1.00 43.44 371 ALA A C 1
ATOM 2216 O O . ALA A 1 371 ? -14.722 -24.049 -26.080 1.00 42.83 371 ALA A O 1
ATOM 2218 N N . ASP A 1 372 ? -16.646 -22.925 -25.745 1.00 43.14 372 ASP A N 1
ATOM 2219 C CA . ASP A 1 372 ? -15.981 -21.646 -25.560 1.00 42.20 372 ASP A CA 1
ATOM 2220 C C . ASP A 1 372 ? -15.051 -21.703 -24.355 1.00 40.06 372 ASP A C 1
ATOM 2221 O O . ASP A 1 372 ? -13.915 -21.272 -24.444 1.00 38.93 372 ASP A O 1
ATOM 2226 N N . ALA A 1 373 ? -15.552 -22.237 -23.240 1.00 39.82 373 ALA A N 1
ATOM 2227 C CA . ALA A 1 373 ? -14.785 -22.315 -21.992 1.00 38.45 373 ALA A CA 1
ATOM 2228 C C . ALA A 1 373 ? -13.523 -23.150 -22.179 1.00 37.97 373 ALA A C 1
ATOM 2229 O O . ALA A 1 373 ? -12.449 -22.701 -21.837 1.00 36.63 373 ALA A O 1
ATOM 2231 N N . ILE A 1 374 ? -13.659 -24.330 -22.778 1.00 39.43 374 ILE A N 1
ATOM 2232 C CA . ILE A 1 374 ? -12.515 -25.200 -23.047 1.00 39.87 374 ILE A CA 1
ATOM 2233 C C . ILE A 1 374 ? -11.539 -24.569 -24.059 1.00 40.08 374 ILE A C 1
ATOM 2234 O O . ILE A 1 374 ? -10.325 -24.638 -23.885 1.00 38.90 374 ILE A O 1
ATOM 2239 N N . HIS A 1 375 ? -12.064 -23.953 -25.113 1.00 41.64 375 HIS A N 1
ATOM 2240 C CA . HIS A 1 375 ? -11.190 -23.375 -26.118 1.00 42.65 375 HIS A CA 1
ATOM 2241 C C . HIS A 1 375 ? -10.289 -22.355 -25.453 1.00 40.65 375 HIS A C 1
ATOM 2242 O O . HIS A 1 375 ? -9.074 -22.359 -25.671 1.00 40.16 375 HIS A O 1
ATOM 2249 N N . LEU A 1 376 ? -10.898 -21.500 -24.630 1.00 39.05 376 LEU A N 1
ATOM 2250 C CA . LEU A 1 376 ? -10.173 -20.513 -23.849 1.00 37.54 376 LEU A CA 1
ATOM 2251 C C . LEU A 1 376 ? -9.115 -21.107 -22.920 1.00 36.38 376 LEU A C 1
ATOM 2252 O O . LEU A 1 376 ? -7.983 -20.607 -22.832 1.00 36.30 376 LEU A O 1
ATOM 2257 N N . LEU A 1 377 ? -9.497 -22.140 -22.198 1.00 36.19 377 LEU A N 1
ATOM 2258 C CA . LEU A 1 377 ? -8.592 -22.764 -21.254 1.00 35.95 377 LEU A CA 1
ATOM 2259 C C . LEU A 1 377 ? -7.395 -23.325 -22.004 1.00 36.66 377 LEU A C 1
ATOM 2260 O O . LEU A 1 377 ? -6.261 -23.130 -21.600 1.00 36.51 377 LEU A O 1
ATOM 2265 N N . LYS A 1 378 ? -7.647 -24.002 -23.110 1.00 38.28 378 LYS A N 1
ATOM 2266 C CA . LYS A 1 378 ? -6.570 -24.561 -23.907 1.00 39.39 378 LYS A CA 1
ATOM 2267 C C . LYS A 1 378 ? -5.618 -23.477 -24.381 1.00 38.99 378 LYS A C 1
ATOM 2268 O O . LYS A 1 378 ? -4.409 -23.697 -24.457 1.00 39.77 378 LYS A O 1
ATOM 2274 N N . ARG A 1 379 ? -6.158 -22.304 -24.683 1.00 38.21 379 ARG A N 1
ATOM 2275 C CA . ARG A 1 379 ? -5.327 -21.196 -25.139 1.00 38.01 379 ARG A CA 1
ATOM 2276 C C . ARG A 1 379 ? -4.544 -20.483 -24.032 1.00 35.83 379 ARG A C 1
ATOM 2277 O O . ARG A 1 379 ? -3.486 -19.931 -24.291 1.00 35.35 379 ARG A O 1
ATOM 2285 N N . MET A 1 380 ? -5.042 -20.520 -22.804 1.00 34.07 380 MET A N 1
ATOM 2286 C CA . MET A 1 380 ? -4.266 -20.038 -21.675 1.00 32.70 380 MET A CA 1
ATOM 2287 C C . MET A 1 380 ? -3.147 -21.019 -21.252 1.00 33.05 380 MET A C 1
ATOM 2288 O O . MET A 1 380 ? -2.081 -20.591 -20.821 1.00 33.02 380 MET A O 1
ATOM 2293 N N . LEU A 1 381 ? -3.380 -22.325 -21.372 1.00 33.48 381 LEU A N 1
ATOM 2294 C CA . LEU A 1 381 ? -2.401 -23.314 -20.931 1.00 33.54 381 LEU A CA 1
ATOM 2295 C C . LEU A 1 381 ? -1.526 -23.827 -22.072 1.00 34.94 381 LEU A C 1
ATOM 2296 O O . LEU A 1 381 ? -1.600 -24.997 -22.442 1.00 36.23 381 LEU A O 1
ATOM 2301 N N . VAL A 1 382 ? -0.702 -22.949 -22.642 1.00 35.01 382 VAL A N 1
ATOM 2302 C CA . VAL A 1 382 ? 0.227 -23.383 -23.660 1.00 36.41 382 VAL A CA 1
ATOM 2303 C C . VAL A 1 382 ? 1.660 -23.100 -23.214 1.00 36.62 382 VAL A C 1
ATOM 2304 O O . VAL A 1 382 ? 1.930 -22.133 -22.517 1.00 36.53 382 VAL A O 1
ATOM 2308 N N . PHE A 1 383 ? 2.565 -23.989 -23.591 1.00 37.72 383 PHE A N 1
ATOM 2309 C CA . PHE A 1 383 ? 3.900 -24.012 -23.061 1.00 38.40 383 PHE A CA 1
ATOM 2310 C C . PHE A 1 383 ? 4.736 -22.803 -23.481 1.00 39.07 383 PHE A C 1
ATOM 2311 O O . PHE A 1 383 ? 5.429 -22.210 -22.672 1.00 38.46 383 PHE A O 1
ATOM 2319 N N . ASN A 1 384 ? 4.702 -22.477 -24.765 1.00 40.61 384 ASN A N 1
ATOM 2320 C CA . ASN A 1 384 ? 5.430 -21.323 -25.310 1.00 41.29 384 ASN A CA 1
ATOM 2321 C C . ASN A 1 384 ? 4.708 -20.021 -24.929 1.00 39.74 384 ASN A C 1
ATOM 2322 O O . ASN A 1 384 ? 3.595 -19.769 -25.384 1.00 38.49 384 ASN A O 1
ATOM 2327 N N . PRO A 1 385 ? 5.329 -19.195 -24.076 1.00 39.48 385 PRO A N 1
ATOM 2328 C CA . PRO A 1 385 ? 4.660 -17.951 -23.681 1.00 38.34 385 PRO A CA 1
ATOM 2329 C C . PRO A 1 385 ? 4.377 -17.031 -24.866 1.00 39.62 385 PRO A C 1
ATOM 2330 O O . PRO A 1 385 ? 3.452 -16.235 -24.792 1.00 38.82 385 PRO A O 1
ATOM 2334 N N . ASN A 1 386 ? 5.156 -17.152 -25.945 1.00 41.79 386 ASN A N 1
ATOM 2335 C CA . ASN A 1 386 ? 4.867 -16.432 -27.187 1.00 43.78 386 ASN A CA 1
ATOM 2336 C C . ASN A 1 386 ? 3.528 -16.813 -27.879 1.00 43.19 386 ASN A C 1
ATOM 2337 O O . ASN A 1 386 ? 2.890 -15.961 -28.515 1.00 44.01 386 ASN A O 1
ATOM 2342 N N . LYS A 1 387 ? 3.132 -18.081 -27.785 1.00 41.76 387 LYS A N 1
ATOM 2343 C CA . LYS A 1 387 ? 1.869 -18.545 -28.365 1.00 41.51 387 LYS A CA 1
ATOM 2344 C C . LYS A 1 387 ? 0.682 -18.518 -27.386 1.00 38.81 387 LYS A C 1
ATOM 2345 O O . LYS A 1 387 ? -0.448 -18.775 -27.773 1.00 38.77 387 LYS A O 1
ATOM 2351 N N . ARG A 1 388 ? 0.936 -18.183 -26.128 1.00 37.07 388 ARG A N 1
ATOM 2352 C CA . ARG A 1 388 ? -0.099 -18.170 -25.104 1.00 34.91 388 ARG A CA 1
ATOM 2353 C C . ARG A 1 388 ? -0.992 -16.951 -25.301 1.00 34.59 388 ARG A C 1
ATOM 2354 O O . ARG A 1 388 ? -0.536 -15.860 -25.631 1.00 34.74 388 ARG A O 1
ATOM 2362 N N . ILE A 1 389 ? -2.280 -17.140 -25.080 1.00 34.07 389 ILE A N 1
ATOM 2363 C CA . ILE A 1 389 ? -3.237 -16.069 -25.249 1.00 33.68 389 ILE A CA 1
ATOM 2364 C C . ILE A 1 389 ? -2.923 -14.909 -24.289 1.00 33.35 389 ILE A C 1
ATOM 2365 O O . ILE A 1 389 ? -2.619 -15.121 -23.119 1.00 32.03 389 ILE A O 1
ATOM 2370 N N . THR A 1 390 ? -2.989 -13.684 -24.806 1.00 34.21 390 THR A N 1
ATOM 2371 C CA . THR A 1 390 ? -2.748 -12.492 -24.009 1.00 33.77 390 THR A CA 1
ATOM 2372 C C . THR A 1 390 ? -3.981 -12.137 -23.185 1.00 33.28 390 THR A C 1
ATOM 2373 O O . THR A 1 390 ? -5.076 -12.654 -23.446 1.00 33.73 390 THR A O 1
ATOM 2377 N N . ILE A 1 391 ? -3.820 -11.240 -22.208 1.00 32.65 391 ILE A N 1
ATOM 2378 C CA . ILE A 1 391 ? -4.954 -10.831 -21.375 1.00 31.77 391 ILE A CA 1
ATOM 2379 C C . ILE A 1 391 ? -6.067 -10.156 -22.187 1.00 32.46 391 ILE A C 1
ATOM 2380 O O . ILE A 1 391 ? -7.255 -10.415 -21.965 1.00 30.98 391 ILE A O 1
ATOM 2385 N N . ASN A 1 392 ? -5.670 -9.266 -23.088 1.00 33.98 392 ASN A N 1
ATOM 2386 C CA . ASN A 1 392 ? -6.630 -8.529 -23.904 1.00 35.85 392 ASN A CA 1
ATOM 2387 C C . ASN A 1 392 ? -7.430 -9.456 -24.831 1.00 36.71 392 ASN A C 1
ATOM 2388 O O . ASN A 1 392 ? -8.654 -9.314 -24.941 1.00 36.82 392 ASN A O 1
ATOM 2393 N N . GLU A 1 393 ? -6.762 -10.437 -25.443 1.00 37.26 393 GLU A N 1
ATOM 2394 C CA . GLU A 1 393 ? -7.486 -11.467 -26.219 1.00 37.87 393 GLU A CA 1
ATOM 2395 C C . GLU A 1 393 ? -8.422 -12.237 -25.329 1.00 36.64 393 GLU A C 1
ATOM 2396 O O . GLU A 1 393 ? -9.485 -12.633 -25.784 1.00 38.30 393 GLU A O 1
ATOM 2402 N N . CYS A 1 394 ? -8.033 -12.471 -24.073 1.00 34.92 394 CYS A N 1
ATOM 2403 C CA . CYS A 1 394 ? -8.906 -13.173 -23.139 1.00 33.84 394 CYS A CA 1
ATOM 2404 C C . CYS A 1 394 ? -10.203 -12.376 -22.956 1.00 34.13 394 CYS A C 1
ATOM 2405 O O . CYS A 1 394 ? -11.300 -12.910 -23.141 1.00 35.01 394 CYS A O 1
ATOM 2408 N N . LEU A 1 395 ? -10.077 -11.095 -22.633 1.00 33.31 395 LEU A N 1
ATOM 2409 C CA . LEU A 1 395 ? -11.251 -10.267 -22.373 1.00 33.81 395 LEU A CA 1
ATOM 2410 C C . LEU A 1 395 ? -12.184 -10.197 -23.588 1.00 35.53 395 LEU A C 1
ATOM 2411 O O . LEU A 1 395 ? -13.394 -10.035 -23.429 1.00 35.61 395 LEU A O 1
ATOM 2416 N N . ALA A 1 396 ? -11.613 -10.339 -24.791 1.00 36.49 396 ALA A N 1
ATOM 2417 C CA . ALA A 1 396 ? -12.378 -10.265 -26.044 1.00 38.56 396 ALA A CA 1
ATOM 2418 C C . ALA A 1 396 ? -12.960 -11.620 -26.462 1.00 38.98 396 ALA A C 1
ATOM 2419 O O . ALA A 1 396 ? -13.719 -11.685 -27.423 1.00 40.91 396 ALA A O 1
ATOM 2421 N N . HIS A 1 397 ? -12.595 -12.690 -25.761 1.00 37.87 397 HIS A N 1
ATOM 2422 C CA . HIS A 1 397 ? -12.998 -14.051 -26.160 1.00 38.73 397 HIS A CA 1
ATOM 2423 C C . HIS A 1 397 ? -14.530 -14.248 -26.017 1.00 39.28 397 HIS A C 1
ATOM 2424 O O . HIS A 1 397 ? -15.138 -13.701 -25.111 1.00 38.74 397 HIS A O 1
ATOM 2431 N N . PRO A 1 398 ? -15.149 -15.035 -26.912 1.00 40.33 398 PRO A N 1
ATOM 2432 C CA . PRO A 1 398 ? -16.600 -15.148 -26.914 1.00 41.54 398 PRO A CA 1
ATOM 2433 C C . PRO A 1 398 ? -17.220 -15.736 -25.658 1.00 40.88 398 PRO A C 1
ATOM 2434 O O . PRO A 1 398 ? -18.416 -15.605 -25.441 1.00 41.92 398 PRO A O 1
ATOM 2438 N N . PHE A 1 399 ? -16.413 -16.382 -24.838 1.00 39.58 399 PHE A N 1
ATOM 2439 C CA . PHE A 1 399 ? -16.854 -16.888 -23.543 1.00 38.79 399 PHE A CA 1
ATOM 2440 C C . PHE A 1 399 ? -17.452 -15.801 -22.642 1.00 39.36 399 PHE A C 1
ATOM 2441 O O . PHE A 1 399 ? -18.308 -16.103 -21.803 1.00 39.36 399 PHE A O 1
ATOM 2449 N N . PHE A 1 400 ? -16.967 -14.560 -22.785 1.00 39.84 400 PHE A N 1
ATOM 2450 C CA . PHE A 1 400 ? -17.387 -13.429 -21.932 1.00 40.63 400 PHE A CA 1
ATOM 2451 C C . PHE A 1 400 ? -18.402 -12.479 -22.587 1.00 42.93 400 PHE A C 1
ATOM 2452 O O . PHE A 1 400 ? -18.713 -11.404 -22.050 1.00 43.38 400 PHE A O 1
ATOM 2460 N N . LYS A 1 401 ? -18.910 -12.863 -23.748 1.00 45.02 401 LYS A N 1
ATOM 2461 C CA . LYS A 1 401 ? -19.839 -12.017 -24.477 1.00 48.21 401 LYS A CA 1
ATOM 2462 C C . LYS A 1 401 ? -21.005 -11.539 -23.590 1.00 49.29 401 LYS A C 1
ATOM 2463 O O . LYS A 1 401 ? -21.358 -10.365 -23.608 1.00 50.06 401 LYS A O 1
ATOM 2469 N N . GLU A 1 402 ? -21.587 -12.447 -22.813 1.00 56.33 402 GLU A N 1
ATOM 2470 C CA . GLU A 1 402 ? -22.746 -12.097 -22.003 1.00 58.46 402 GLU A CA 1
ATOM 2471 C C . GLU A 1 402 ? -22.432 -11.249 -20.774 1.00 56.77 402 GLU A C 1
ATOM 2472 O O . GLU A 1 402 ? -23.326 -10.556 -20.287 1.00 58.15 402 GLU A O 1
ATOM 2478 N N . VAL A 1 403 ? -21.191 -11.288 -20.280 1.00 54.03 403 VAL A N 1
ATOM 2479 C CA . VAL A 1 403 ? -20.837 -10.562 -19.049 1.00 52.78 403 VAL A CA 1
ATOM 2480 C C . VAL A 1 403 ? -19.956 -9.339 -19.274 1.00 52.75 403 VAL A C 1
ATOM 2481 O O . VAL A 1 403 ? -19.798 -8.515 -18.367 1.00 52.32 403 VAL A O 1
ATOM 2485 N N . ARG A 1 404 ? -19.381 -9.200 -20.463 1.00 54.01 404 ARG A N 1
ATOM 2486 C CA . ARG A 1 404 ? -18.471 -8.093 -20.713 1.00 54.20 404 ARG A CA 1
ATOM 2487 C C . ARG A 1 404 ? -19.145 -6.733 -20.535 1.00 56.52 404 ARG A C 1
ATOM 2488 O O . ARG A 1 404 ? -20.316 -6.551 -20.855 1.00 58.35 404 ARG A O 1
ATOM 2496 N N . ILE A 1 405 ? -18.384 -5.826 -19.932 1.00 56.92 405 ILE A N 1
ATOM 2497 C CA . ILE A 1 405 ? -18.666 -4.403 -19.852 1.00 59.72 405 ILE A CA 1
ATOM 2498 C C . ILE A 1 405 ? -17.300 -3.740 -20.072 1.00 59.50 405 ILE A C 1
ATOM 2499 O O . ILE A 1 405 ? -16.516 -3.604 -19.124 1.00 57.70 405 ILE A O 1
ATOM 2504 N N . ALA A 1 406 ? -16.997 -3.357 -21.311 1.00 61.81 406 ALA A N 1
ATOM 2505 C CA . ALA A 1 406 ? -15.644 -2.876 -21.658 1.00 61.81 406 ALA A CA 1
ATOM 2506 C C . ALA A 1 406 ? -15.189 -1.632 -20.874 1.00 62.26 406 ALA A C 1
ATOM 2507 O O . ALA A 1 406 ? -13.982 -1.367 -20.772 1.00 61.41 406 ALA A O 1
ATOM 2509 N N . GLU A 1 407 ? -16.150 -0.878 -20.327 1.00 63.95 407 GLU A N 1
ATOM 2510 C CA . GLU A 1 407 ? -15.860 0.362 -19.576 1.00 64.16 407 GLU A CA 1
ATOM 2511 C C . GLU A 1 407 ? -15.144 0.124 -18.228 1.00 60.63 407 GLU A C 1
ATOM 2512 O O . GLU A 1 407 ? -14.383 0.980 -17.776 1.00 60.08 407 GLU A O 1
ATOM 2518 N N . VAL A 1 408 ? -15.383 -1.019 -17.587 1.00 58.45 408 VAL A N 1
ATOM 2519 C CA . VAL A 1 408 ? -14.660 -1.342 -16.338 1.00 55.99 408 VAL A CA 1
ATOM 2520 C C . VAL A 1 408 ? -13.227 -1.807 -16.607 1.00 53.88 408 VAL A C 1
ATOM 2521 O O . VAL A 1 408 ? -12.407 -1.857 -15.675 1.00 52.16 408 VAL A O 1
ATOM 2525 N N . GLU A 1 409 ? -12.940 -2.133 -17.877 1.00 54.04 409 GLU A N 1
ATOM 2526 C CA . GLU A 1 409 ? -11.603 -2.567 -18.319 1.00 52.50 409 GLU A CA 1
ATOM 2527 C C . GLU A 1 409 ? -10.664 -1.356 -18.508 1.00 52.92 409 GLU A C 1
ATOM 2528 O O . GLU A 1 409 ? -10.218 -1.066 -19.623 1.00 53.96 409 GLU A O 1
ATOM 2534 N N . THR A 1 410 ? -10.368 -0.669 -17.399 1.00 51.96 410 THR A N 1
ATOM 2535 C CA . THR A 1 410 ? -9.569 0.552 -17.420 1.00 52.54 410 THR A CA 1
ATOM 2536 C C . THR A 1 410 ? -8.075 0.257 -17.222 1.00 51.10 410 THR A C 1
ATOM 2537 O O . THR A 1 410 ? -7.695 -0.810 -16.720 1.00 49.04 410 THR A O 1
ATOM 2541 N N . ASN A 1 411 ? -7.238 1.209 -17.638 1.00 51.92 411 ASN A N 1
ATOM 2542 C CA . ASN A 1 411 ? -5.793 1.105 -17.474 1.00 50.70 411 ASN A CA 1
ATOM 2543 C C . ASN A 1 411 ? -5.262 2.084 -16.420 1.00 50.29 411 ASN A C 1
ATOM 2544 O O . ASN A 1 411 ? -5.918 3.077 -16.096 1.00 52.04 411 ASN A O 1
ATOM 2549 N N . ALA A 1 412 ? -4.072 1.809 -15.896 1.00 48.42 412 ALA A N 1
ATOM 2550 C CA . ALA A 1 412 ? -3.401 2.736 -14.991 1.00 48.18 412 ALA A CA 1
ATOM 2551 C C . ALA A 1 412 ? -3.026 3.991 -15.760 1.00 50.71 412 ALA A C 1
ATOM 2552 O O . ALA A 1 412 ? -2.780 3.927 -16.965 1.00 51.81 412 ALA A O 1
ATOM 2554 N N . THR A 1 413 ? -2.991 5.126 -15.061 1.00 51.50 413 THR A N 1
ATOM 2555 C CA . THR A 1 413 ? -2.579 6.399 -15.674 1.00 54.72 413 THR A CA 1
ATOM 2556 C C . THR A 1 413 ? -1.056 6.440 -15.828 1.00 54.46 413 THR A C 1
ATOM 2557 O O . THR A 1 413 ? -0.531 7.199 -16.658 1.00 56.86 413 THR A O 1
ATOM 2561 N N . GLU A 1 414 ? -0.373 5.609 -15.031 1.00 51.35 414 GLU A N 1
ATOM 2562 C CA . GLU A 1 414 ? 1.083 5.552 -14.994 1.00 51.37 414 GLU A CA 1
ATOM 2563 C C . GLU A 1 414 ? 1.588 4.253 -14.370 1.00 47.56 414 GLU A C 1
ATOM 2564 O O . GLU A 1 414 ? 0.833 3.508 -13.741 1.00 45.43 414 GLU A O 1
ATOM 2570 N N . LYS A 1 415 ? 2.878 3.990 -14.541 1.00 46.67 415 LYS A N 1
ATOM 2571 C CA . LYS A 1 415 ? 3.489 2.778 -14.004 1.00 44.12 415 LYS A CA 1
ATOM 2572 C C . LYS A 1 415 ? 3.829 2.991 -12.536 1.00 42.22 415 LYS A C 1
ATOM 2573 O O . LYS A 1 415 ? 4.140 4.109 -12.139 1.00 42.78 415 LYS A O 1
ATOM 2579 N N . VAL A 1 416 ? 3.749 1.922 -11.734 1.00 39.60 416 VAL A N 1
ATOM 2580 C CA . VAL A 1 416 ? 4.176 1.984 -10.336 1.00 37.76 416 VAL A CA 1
ATOM 2581 C C . VAL A 1 416 ? 5.698 1.993 -10.260 1.00 39.59 416 VAL A C 1
ATOM 2582 O O . VAL A 1 416 ? 6.375 1.150 -10.858 1.00 39.75 416 VAL A O 1
ATOM 2586 N N . ARG A 1 417 ? 6.208 2.997 -9.547 1.00 41.18 417 ARG A N 1
ATOM 2587 C CA . ARG A 1 417 ? 7.626 3.209 -9.322 1.00 43.32 417 ARG A CA 1
ATOM 2588 C C . ARG A 1 417 ? 7.880 3.205 -7.821 1.00 42.64 417 ARG A C 1
ATOM 2589 O O . ARG A 1 417 ? 7.438 4.089 -7.100 1.00 42.53 417 ARG A O 1
ATOM 2597 N N . LEU A 1 418 ? 8.586 2.200 -7.336 1.00 42.44 418 LEU A N 1
ATOM 2598 C CA . LEU A 1 418 ? 8.818 2.106 -5.914 1.00 42.07 418 LEU A CA 1
ATOM 2599 C C . LEU A 1 418 ? 10.019 2.977 -5.536 1.00 43.92 418 LEU A C 1
ATOM 2600 O O . LEU A 1 418 ? 10.985 3.050 -6.276 1.00 45.27 418 LEU A O 1
ATOM 2605 N N . PRO A 1 419 ? 9.958 3.646 -4.384 1.00 44.30 419 PRO A N 1
ATOM 2606 C CA . PRO A 1 419 ? 11.085 4.475 -3.957 1.00 46.82 419 PRO A CA 1
ATOM 2607 C C . PRO A 1 419 ? 12.322 3.699 -3.471 1.00 47.59 419 PRO A C 1
ATOM 2608 O O . PRO A 1 419 ? 13.181 4.285 -2.828 1.00 49.49 419 PRO A O 1
ATOM 2612 N N . PHE A 1 420 ? 12.423 2.417 -3.805 1.00 46.69 420 PHE A N 1
ATOM 2613 C CA . PHE A 1 420 ? 13.579 1.607 -3.446 1.00 47.71 420 PHE A CA 1
ATOM 2614 C C . PHE A 1 420 ? 13.778 0.536 -4.496 1.00 47.99 420 PHE A C 1
ATOM 2615 O O . PHE A 1 420 ? 12.857 0.219 -5.227 1.00 46.53 420 PHE A O 1
ATOM 2623 N N . ASN A 1 421 ? 14.986 -0.018 -4.551 1.00 50.12 421 ASN A N 1
ATOM 2624 C CA . ASN A 1 421 ? 15.299 -1.121 -5.440 1.00 51.02 421 ASN A CA 1
ATOM 2625 C C . ASN A 1 421 ? 15.079 -2.460 -4.758 1.00 50.02 421 ASN A C 1
ATOM 2626 O O . ASN A 1 421 ? 15.995 -3.023 -4.141 1.00 51.32 421 ASN A O 1
ATOM 2631 N N . ASP A 1 422 ? 13.860 -2.965 -4.915 1.00 47.60 422 ASP A N 1
ATOM 2632 C CA . ASP A 1 422 ? 13.394 -4.186 -4.260 1.00 46.58 422 ASP A CA 1
ATOM 2633 C C . ASP A 1 422 ? 14.002 -5.476 -4.810 1.00 48.41 422 ASP A C 1
ATOM 2634 O O . ASP A 1 422 ? 13.814 -6.540 -4.252 1.00 48.93 422 ASP A O 1
ATOM 2639 N N . TRP A 1 423 ? 14.741 -5.400 -5.899 1.00 50.43 423 TRP A N 1
ATOM 2640 C CA . TRP A 1 423 ? 15.420 -6.583 -6.396 1.00 52.65 423 TRP A CA 1
ATOM 2641 C C . TRP A 1 423 ? 16.774 -6.712 -5.740 1.00 56.25 423 TRP A C 1
ATOM 2642 O O . TRP A 1 423 ? 17.464 -7.729 -5.927 1.00 58.53 423 TRP A O 1
ATOM 2653 N N . MET A 1 424 ? 17.167 -5.676 -4.996 1.00 57.29 424 MET A N 1
ATOM 2654 C CA . MET A 1 424 ? 18.462 -5.669 -4.324 1.00 60.75 424 MET A CA 1
ATOM 2655 C C . MET A 1 424 ? 18.369 -6.127 -2.868 1.00 60.52 424 MET A C 1
ATOM 2656 O O . MET A 1 424 ? 17.289 -6.168 -2.243 1.00 57.44 424 MET A O 1
ATOM 2661 N N . ASN A 1 425 ? 19.537 -6.491 -2.357 1.00 63.31 425 ASN A N 1
ATOM 2662 C CA . ASN A 1 425 ? 19.694 -6.896 -0.976 1.00 64.27 425 ASN A CA 1
ATOM 2663 C C . ASN A 1 425 ? 19.642 -5.665 -0.082 1.00 63.27 425 ASN A C 1
ATOM 2664 O O . ASN A 1 425 ? 20.675 -5.050 0.222 1.00 66.07 425 ASN A O 1
ATOM 2669 N N . MET A 1 426 ? 18.425 -5.295 0.309 1.00 59.95 426 MET A N 1
ATOM 2670 C CA . MET A 1 426 ? 18.219 -4.222 1.268 1.00 58.80 426 MET A CA 1
ATOM 2671 C C . MET A 1 426 ? 18.519 -4.729 2.687 1.00 59.63 426 MET A C 1
ATOM 2672 O O . MET A 1 426 ? 18.015 -5.780 3.093 1.00 58.64 426 MET A O 1
ATOM 2677 N N . ASP A 1 427 ? 19.333 -3.983 3.431 1.00 61.19 427 ASP A N 1
ATOM 2678 C CA . ASP A 1 427 ? 19.582 -4.294 4.849 1.00 62.75 427 ASP A CA 1
ATOM 2679 C C . ASP A 1 427 ? 18.433 -3.769 5.715 1.00 60.39 427 ASP A C 1
ATOM 2680 O O . ASP A 1 427 ? 17.521 -3.129 5.205 1.00 57.73 427 ASP A O 1
ATOM 2685 N N . GLU A 1 428 ? 18.476 -4.052 7.013 1.00 61.50 428 GLU A N 1
ATOM 2686 C CA . GLU A 1 428 ? 17.352 -3.759 7.905 1.00 59.93 428 GLU A CA 1
ATOM 2687 C C . GLU A 1 428 ? 17.076 -2.265 8.077 1.00 58.91 428 GLU A C 1
ATOM 2688 O O . GLU A 1 428 ? 15.911 -1.852 8.094 1.00 56.84 428 GLU A O 1
ATOM 2694 N N . PRO A 1 429 ? 18.137 -1.453 8.248 1.00 60.36 429 PRO A N 1
ATOM 2695 C CA . PRO A 1 429 ? 17.944 -0.005 8.306 1.00 59.48 429 PRO A CA 1
ATOM 2696 C C . PRO A 1 429 ? 17.199 0.581 7.092 1.00 56.83 429 PRO A C 1
ATOM 2697 O O . PRO A 1 429 ? 16.319 1.450 7.255 1.00 55.79 429 PRO A O 1
ATOM 2701 N N . GLN A 1 430 ? 17.549 0.123 5.891 1.00 55.67 430 GLN A N 1
ATOM 2702 C CA . GLN A 1 430 ? 16.837 0.542 4.669 1.00 53.38 430 GLN A CA 1
ATOM 2703 C C . GLN A 1 430 ? 15.354 0.083 4.661 1.00 49.62 430 GLN A C 1
ATOM 2704 O O . GLN A 1 430 ? 14.461 0.800 4.173 1.00 47.40 430 GLN A O 1
ATOM 2710 N N . LEU A 1 431 ? 15.108 -1.111 5.205 1.00 48.29 431 LEU A N 1
ATOM 2711 C CA . LEU A 1 431 ? 13.774 -1.679 5.226 1.00 45.56 431 LEU A CA 1
ATOM 2712 C C . LEU A 1 431 ? 12.915 -0.930 6.231 1.00 44.45 431 LEU A C 1
ATOM 2713 O O . LEU A 1 431 ? 11.788 -0.577 5.917 1.00 43.12 431 LEU A O 1
ATOM 2718 N N . ARG A 1 432 ? 13.436 -0.660 7.422 1.00 45.61 432 ARG A N 1
ATOM 2719 C CA . ARG A 1 432 ? 12.669 0.082 8.453 1.00 45.11 432 ARG A CA 1
ATOM 2720 C C . ARG A 1 432 ? 12.263 1.480 7.978 1.00 43.76 432 ARG A C 1
ATOM 2721 O O . ARG A 1 432 ? 11.137 1.928 8.198 1.00 42.37 432 ARG A O 1
ATOM 2729 N N . TYR A 1 433 ? 13.205 2.151 7.329 1.00 44.12 433 TYR A N 1
ATOM 2730 C CA . TYR A 1 433 ? 13.013 3.499 6.824 1.00 43.81 433 TYR A CA 1
ATOM 2731 C C . TYR A 1 433 ? 11.904 3.507 5.780 1.00 41.33 433 TYR A C 1
ATOM 2732 O O . TYR A 1 433 ? 10.978 4.322 5.868 1.00 40.48 433 TYR A O 1
ATOM 2741 N N . ALA A 1 434 ? 11.998 2.578 4.830 1.00 40.12 434 ALA A N 1
ATOM 2742 C CA . ALA A 1 434 ? 11.030 2.447 3.738 1.00 38.26 434 ALA A CA 1
ATOM 2743 C C . ALA A 1 434 ? 9.637 2.142 4.263 1.00 37.49 434 ALA A C 1
ATOM 2744 O O . ALA A 1 434 ? 8.656 2.716 3.774 1.00 36.37 434 ALA A O 1
ATOM 2746 N N . PHE A 1 435 ? 9.549 1.258 5.265 1.00 37.88 435 PHE A N 1
ATOM 2747 C CA . PHE A 1 435 ? 8.265 0.926 5.893 1.00 37.40 435 PHE A CA 1
ATOM 2748 C C . PHE A 1 435 ? 7.654 2.181 6.471 1.00 38.36 435 PHE A C 1
ATOM 2749 O O . PHE A 1 435 ? 6.471 2.433 6.303 1.00 38.27 435 PHE A O 1
ATOM 2757 N N . VAL A 1 436 ? 8.457 2.964 7.178 1.00 40.35 436 VAL A N 1
ATOM 2758 C CA . VAL A 1 436 ? 7.927 4.147 7.860 1.00 41.42 436 VAL A CA 1
ATOM 2759 C C . VAL A 1 436 ? 7.433 5.146 6.831 1.00 41.45 436 VAL A C 1
ATOM 2760 O O . VAL A 1 436 ? 6.405 5.783 7.010 1.00 41.17 436 VAL A O 1
ATOM 2764 N N . LYS A 1 437 ? 8.169 5.253 5.732 1.00 42.11 437 LYS A N 1
ATOM 2765 C CA . LYS A 1 437 ? 7.735 6.069 4.600 1.00 41.96 437 LYS A CA 1
ATOM 2766 C C . LYS A 1 437 ? 6.351 5.633 4.124 1.00 39.66 437 LYS A C 1
ATOM 2767 O O . LYS A 1 437 ? 5.502 6.461 3.840 1.00 39.82 437 LYS A O 1
ATOM 2773 N N . GLU A 1 438 ? 6.134 4.329 4.034 1.00 38.36 438 GLU A N 1
ATOM 2774 C CA . GLU A 1 438 ? 4.826 3.806 3.639 1.00 36.91 438 GLU A CA 1
ATOM 2775 C C . GLU A 1 438 ? 3.765 4.210 4.679 1.00 36.92 438 GLU A C 1
ATOM 2776 O O . GLU A 1 438 ? 2.662 4.619 4.317 1.00 35.81 438 GLU A O 1
ATOM 2782 N N . ILE A 1 439 ? 4.139 4.149 5.953 1.00 37.15 439 ILE A N 1
ATOM 2783 C CA . ILE A 1 439 ? 3.226 4.450 7.038 1.00 38.02 439 ILE A CA 1
ATOM 2784 C C . ILE A 1 439 ? 2.908 5.927 7.038 1.00 39.43 439 ILE A C 1
ATOM 2785 O O . ILE A 1 439 ? 1.773 6.306 7.353 1.00 39.54 439 ILE A O 1
ATOM 2790 N N . GLN A 1 440 ? 3.880 6.754 6.638 1.00 40.37 440 GLN A N 1
ATOM 2791 C CA . GLN A 1 440 ? 3.651 8.206 6.479 1.00 42.34 440 GLN A CA 1
ATOM 2792 C C . GLN A 1 440 ? 2.545 8.597 5.484 1.00 42.27 440 GLN A C 1
ATOM 2793 O O . GLN A 1 440 ? 2.037 9.714 5.549 1.00 43.70 440 GLN A O 1
ATOM 2799 N N . ARG A 1 441 ? 2.195 7.702 4.561 1.00 41.20 441 ARG A N 1
ATOM 2800 C CA . ARG A 1 441 ? 1.111 7.945 3.603 1.00 41.71 441 ARG A CA 1
ATOM 2801 C C . ARG A 1 441 ? -0.242 7.988 4.305 1.00 42.19 441 ARG A C 1
ATOM 2802 O O . ARG A 1 441 ? -1.181 8.590 3.804 1.00 42.87 441 ARG A O 1
ATOM 2810 N N . TYR A 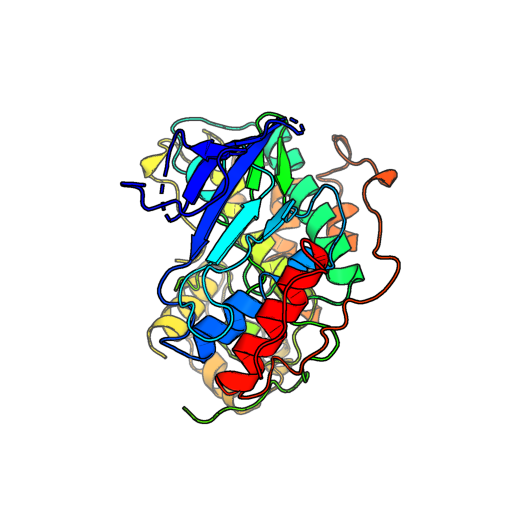1 442 ? -0.325 7.375 5.483 1.00 42.16 442 TYR A N 1
ATOM 2811 C CA . TYR A 1 442 ? -1.550 7.383 6.287 1.00 42.45 442 TYR A CA 1
ATOM 2812 C C . TYR A 1 442 ? -1.418 8.211 7.539 1.00 44.34 442 TYR A C 1
ATOM 2813 O O . TYR A 1 442 ? -2.417 8.715 8.068 1.00 45.95 442 TYR A O 1
ATOM 2822 N N . HIS A 1 443 ? -0.196 8.340 8.038 1.00 44.61 443 HIS A N 1
ATOM 2823 C CA . HIS A 1 443 ? 0.072 9.116 9.258 1.00 46.25 443 HIS A CA 1
ATOM 2824 C C . HIS A 1 443 ? 1.346 9.906 9.036 1.00 46.70 443 HIS A C 1
ATOM 2825 O O . HIS A 1 443 ? 2.418 9.524 9.507 1.00 45.87 443 HIS A O 1
ATOM 2832 N N . PRO A 1 444 ? 1.226 11.017 8.299 1.00 47.92 444 PRO A N 1
ATOM 2833 C CA . PRO A 1 444 ? 2.390 11.773 7.845 1.00 48.99 444 PRO A CA 1
ATOM 2834 C C . PRO A 1 444 ? 3.171 12.478 8.954 1.00 51.48 444 PRO A C 1
ATOM 2835 O O . PRO A 1 444 ? 4.311 12.892 8.733 1.00 51.87 444 PRO A O 1
ATOM 2839 N N . GLU A 1 445 ? 2.567 12.602 10.134 1.00 53.41 445 GLU A N 1
ATOM 2840 C CA . GLU A 1 445 ? 3.244 13.171 11.311 1.00 55.64 445 GLU A CA 1
ATOM 2841 C C . GLU A 1 445 ? 4.253 12.225 11.938 1.00 55.56 445 GLU A C 1
ATOM 2842 O O . GLU A 1 445 ? 4.957 12.601 12.872 1.00 57.14 445 GLU A O 1
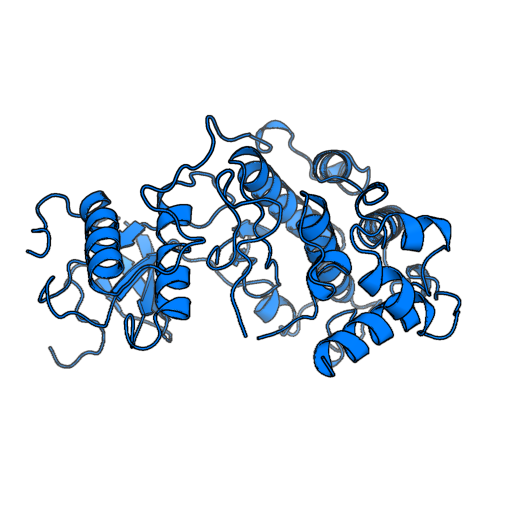ATOM 2848 N N . ILE A 1 446 ? 4.291 10.985 11.458 1.00 54.42 446 ILE A N 1
ATOM 2849 C CA . ILE A 1 446 ? 5.106 9.962 12.077 1.00 54.71 446 ILE A CA 1
ATOM 2850 C C . ILE A 1 446 ? 6.573 10.322 11.881 1.00 56.02 446 ILE A C 1
ATOM 2851 O O . ILE A 1 446 ? 6.981 10.728 10.800 1.00 55.25 446 ILE A O 1
ATOM 2856 N N . GLN A 1 447 ? 7.348 10.202 12.949 1.00 58.53 447 GLN A N 1
ATOM 2857 C CA . GLN A 1 447 ? 8.780 10.451 12.887 1.00 60.46 447 GLN A CA 1
ATOM 2858 C C . GLN A 1 447 ? 9.468 9.335 12.109 1.00 59.38 447 GLN A C 1
ATOM 2859 O O . GLN A 1 447 ? 9.102 8.173 12.247 1.00 58.26 447 GLN A O 1
ATOM 2865 N N . LEU A 1 448 ? 10.467 9.697 11.306 1.00 60.40 448 LEU A N 1
ATOM 2866 C CA . LEU A 1 448 ? 11.341 8.713 10.657 1.00 60.26 448 LEU A CA 1
ATOM 2867 C C . LEU A 1 448 ? 12.404 8.255 11.642 1.00 62.05 448 LEU A C 1
ATOM 2868 O O . LEU A 1 448 ? 12.741 8.985 12.564 1.00 64.05 448 LEU A O 1
ATOM 2873 N N . PRO A 1 449 ? 12.921 7.030 11.458 1.00 62.31 449 PRO A N 1
ATOM 2874 C CA . PRO A 1 449 ? 13.949 6.505 12.337 1.00 64.43 449 PRO A CA 1
ATOM 2875 C C . PRO A 1 449 ? 15.299 7.099 11.976 1.00 66.62 449 PRO A C 1
ATOM 2876 O O . PRO A 1 449 ? 15.592 7.284 10.791 1.00 65.50 449 PRO A O 1
ATOM 2880 N N . ARG A 1 450 ? 16.100 7.391 13.002 1.00 69.65 450 ARG A N 1
ATOM 2881 C CA . ARG A 1 450 ? 17.348 8.140 12.850 1.00 72.49 450 ARG A CA 1
ATOM 2882 C C . ARG A 1 450 ? 18.591 7.235 12.964 1.00 74.44 450 ARG A C 1
ATOM 2883 O O . ARG A 1 450 ? 18.870 6.650 14.017 1.00 76.08 450 ARG A O 1
#

CATH classification: 3.30.200.20 (+1 more: 1.10.510.10)

Foldseek 3Di:
DPDPDPADPQWDFDQECKTWTDGPVDIWMKHKAAQLAVDLLVNLLVLQQLQVLLPDDAQQAKHFPAKGFDPDLADDRMTMTIIHDAPFWQVVVLLDFAFDDLVLLLLLLLLNLLQVLQCVLLQKDLQDDDRRQFGAHPVSHTHGGRSSVMDFNPADQLALDDPDPFCLQFALLVLVSLGNDDLLGVLSSSLQSSVQSLCRHCVLDPGSVPGDTQQHVVNSVSSVVSLCAAAWQDDLVLLVLRNDPVSSVVSVVRDGTHHDQCCVNRVPDDPQSSVLSNQSNDRRSVSRDHSVVSLVGPSNVPPDDCVSSDYDPHHDDQPDDSSDSDHPLRSSQSVVVSNCVRVVPRDGDD

Secondary structure (DSSP, 8-state):
--SS--S-TTEEE----EEEEEE---EEEEEEE-STTSSHHHHHHHHHHHHHHHH---TTBPPEEEEPPPS-TTT---EEEEE---SEEHHHHHHSS----HHHHHHHHHHHHHHHHHHHHTT-B-----GGGEEE-TT--EEE---TT-B-TTS-TT---------TT--HHHHTT-----THHHHHHHHHHHHHHHTTSTTT-SSGGG---S---HHHHHHHHHHHHHH-PPPHHHHHTSS-HHHHHHHTTSPP-PPP-GGGGSTTS-HHHHHHHHHHS-SSTTTSPPHHHHHHSGGGTTT--GGG----SS----SS-TTS---HHHHHHHHHHHHTTT-TTPPPP-

InterPro domains:
  IPR000719 Protein kinase domain [PF00069] (145-369)
  IPR000719 Protein kinase domain [PS50011] (145-490)
  IPR000719 Protein kinase domain [SM00220] (145-490)
  IPR003527 Mitogen-activated protein (MAP) kinase, conserved site [PS01351] (180-283)
  IPR008271 Serine/threonine-protein kinase, active site [PS00108] (267-279)
  IPR011009 Protein kinase-like domain superfamily [SSF56112] (138-495)
  IPR017441 Protein kinase, ATP binding site [PS00107] (151-175)
  IPR050117 Mitogen-activated protein (MAP) kinase [PTHR24055] (137-495)

Solvent-accessible surface area: 17159 Å² total; per-residue (Å²): 134,200,58,83,52,99,25,63,146,88,9,59,54,139,130,119,140,64,4,44,0,92,1,90,104,126,60,0,12,0,46,14,16,86,153,1,13,122,66,71,98,78,0,18,93,30,0,13,27,3,0,0,10,16,61,11,108,18,105,22,2,4,68,16,44,8,2,10,77,14,121,48,21,79,154,13,37,81,3,28,5,0,25,42,61,22,101,34,14,0,106,123,31,13,180,47,94,65,99,26,76,45,89,68,0,22,30,4,0,4,20,0,0,0,0,1,28,16,1,33,21,1,23,0,28,2,29,24,1,45,4,41,2,0,32,9,30,177,112,24,32,1,26,1,13,60,0,13,38,0,29,7,77,50,26,39,108,106,3,57,103,99,183,155,132,51,73,97,19,48,0,0,11,9,7,23,121,5,23,68,17,70,53,6,3,0,1,0,6,0,0,3,0,0,0,18,0,0,20,0,16,43,131,24,26,82,136,43,76,109,30,27,32,12,1,84,116,78,38,35,109,78,6,1,27,36,3,1,75,14,54,7,33,24,56,116,112,19,8,92,44,12,108,77,80,109,7,38,62,76,2,115,133,13,92,100,57,163,38,80,81,3,38,84,109,2,98,45,15,45,85,63,0,11,92,0,0,85,89,0,5,36,24,7,36,122,113,9,2,51,2,86,85,0,2,64,12,86,1,0,180,119,23,99,99,60,142,57,20,67,93,23,149,134,104,10,145,19,92,25,69,2,52,101,107,18,69,64,91,98,0,22,102,8,1,0,82,1,1,36,122,62,36,101,130,13,119,57,26,237

B-factor: mean 48.04, std 16.23, range [2.0, 137.68]